Protein AF-A0A935CQ07-F1 (afdb_monomer)

pLDDT: mean 90.08, std 16.6, range [27.91, 98.88]

Radius of gyration: 20.52 Å; Cα contacts (8 Å, |Δi|>4): 449; chains: 1; bounding box: 58×38×59 Å

Sequence (248 aa):
MTGTIIVTGASGTVGREVVKQLAAAGMKVRAAVHTASKGDVFKRLGIETVELDYARPETWAAAFDGAAKVFFVGYAGPTFAELSRNLAEAAKKAGVAHFVKLSAFGADFAPQFYIARSHRESEEAIESTGIAYTHLRPNVFMQNLINYYGQAIRDTGIFYLAQGDGKVGFIDVRDVAAAAVVTLTSGGHAGKSYSLTGSESLSYYQVAEILSRAAGKKIEYVALSEEQALPTKPSQRCAGISSKSARP

Solvent-accessible surface area (backbone atoms only — not comparable to full-atom values): 13472 Å² total; per-residue (Å²): 131,87,50,31,34,35,31,34,48,18,76,40,82,47,26,40,40,33,53,52,52,36,47,73,70,71,45,52,50,32,38,23,17,74,43,70,78,65,29,52,72,41,49,78,68,75,34,47,63,38,49,38,39,93,91,39,71,86,32,45,62,74,51,33,59,70,24,33,30,36,38,43,54,79,64,89,58,99,56,29,27,60,52,36,26,53,52,44,44,52,32,44,75,46,57,32,65,35,42,35,34,60,51,38,44,54,29,92,61,51,73,86,45,70,67,20,32,48,38,29,48,22,50,54,31,32,55,73,63,68,50,44,28,28,40,38,14,42,42,55,49,52,59,47,55,54,78,73,36,31,63,43,40,70,76,71,20,42,43,76,46,60,51,64,86,51,64,42,31,43,21,52,47,64,57,55,18,51,53,48,42,46,58,73,74,49,85,90,40,66,81,37,73,44,81,41,55,38,98,52,70,41,27,53,58,56,49,20,52,54,49,15,66,75,68,75,45,82,36,44,55,47,65,36,54,69,79,72,60,47,87,70,66,89,89,59,86,84,75,80,92,71,91,82,87,78,84,136

Nearest PDB structures (foldseek):
  8r2j-assembly2_B  TM=8.917E-01  e=2.385E-21  Streptomyces swartbergensis
  2vrb-assembly1_A-2  TM=8.892E-01  e=3.674E-20  Citrobacter sp. MY-5
  2vrc-assembly1_D  TM=8.788E-01  e=3.674E-20  Citrobacter sp. MY-5
  2jl1-assembly1_A-2  TM=8.870E-01  e=4.160E-20  Citrobacter sp. MY-5
  2vrc-assembly1_C  TM=8.801E-01  e=1.633E-19  Citrobacter sp. MY-5

Secondary structure (DSSP, 8-state):
--PEEEETTTTSHHHHHHHHHHHHTT--EEEEESSGGGGHHHHTTT-EEEE--TT-GGGHHHHHTTEEEEEEE---STTHHHHHHHHHHHHHHTT--EEEEE--TTGGGTTSSHHHHHHHHHHHHHHTTT--EEEEEE--BTTHHHHTSHHHHHHTSEEEES-TT-EE--B-HHHHHHHHHHHHHSSS-TTEEEEE--SS-EEHHHHHHHHHHHHTS--EEEEPPHHHHS---GGGTTSS--------

Structure (mmCIF, N/CA/C/O backbone):
data_AF-A0A935CQ07-F1
#
_entry.id   AF-A0A935CQ07-F1
#
loop_
_atom_site.group_PDB
_atom_site.id
_atom_site.type_symbol
_atom_site.label_atom_id
_atom_site.label_alt_id
_atom_site.label_comp_id
_atom_site.label_asym_id
_atom_site.label_entity_id
_atom_site.label_seq_id
_atom_site.pdbx_PDB_ins_code
_atom_site.Cartn_x
_atom_site.Cartn_y
_atom_site.Cartn_z
_atom_site.occupancy
_atom_site.B_iso_or_equiv
_atom_site.auth_seq_id
_atom_site.auth_comp_id
_atom_site.auth_asym_id
_atom_site.auth_atom_id
_atom_site.pdbx_PDB_model_num
ATOM 1 N N . MET A 1 1 ? -22.021 -7.950 12.544 1.00 43.00 1 MET A N 1
ATOM 2 C CA . MET A 1 1 ? -22.121 -6.890 11.517 1.00 43.00 1 MET A CA 1
ATOM 3 C C . MET A 1 1 ? -20.733 -6.660 10.945 1.00 43.00 1 MET A C 1
ATOM 5 O O . MET A 1 1 ? -19.813 -6.438 11.720 1.00 43.00 1 MET A O 1
ATOM 9 N N . THR A 1 2 ? -20.551 -6.787 9.632 1.00 63.75 2 THR A N 1
ATOM 10 C CA . THR A 1 2 ? -19.284 -6.462 8.956 1.00 63.75 2 THR A CA 1
ATOM 11 C C . THR A 1 2 ? -19.088 -4.947 9.004 1.00 63.75 2 THR A C 1
ATOM 13 O O . THR A 1 2 ? -19.786 -4.216 8.304 1.00 63.75 2 THR A O 1
ATOM 16 N N . GLY A 1 3 ? -18.224 -4.464 9.900 1.00 84.19 3 GLY A N 1
ATOM 17 C CA . GLY A 1 3 ? -17.951 -3.030 10.018 1.00 84.19 3 GLY A CA 1
ATOM 18 C C . GLY A 1 3 ? -17.201 -2.479 8.801 1.00 84.19 3 GLY A C 1
ATOM 19 O O . GLY A 1 3 ? -16.677 -3.237 7.985 1.00 84.19 3 GLY A O 1
ATOM 20 N N . THR A 1 4 ? -17.178 -1.154 8.666 1.00 96.88 4 THR A N 1
ATOM 21 C CA . THR A 1 4 ? -16.595 -0.465 7.507 1.00 96.88 4 THR A CA 1
ATOM 22 C C . THR A 1 4 ? -15.091 -0.738 7.400 1.00 96.88 4 THR A C 1
ATOM 24 O O . THR A 1 4 ? -14.366 -0.629 8.391 1.00 96.88 4 THR A O 1
ATOM 27 N N . ILE A 1 5 ? -14.610 -1.060 6.197 1.00 98.50 5 ILE A N 1
ATOM 28 C CA . ILE A 1 5 ? -13.182 -1.145 5.876 1.00 98.50 5 ILE A CA 1
ATOM 29 C C . ILE A 1 5 ? -12.749 0.176 5.248 1.00 98.50 5 ILE A C 1
ATOM 31 O O . ILE A 1 5 ? -13.293 0.592 4.223 1.00 98.50 5 ILE A O 1
ATOM 35 N N . ILE A 1 6 ? -11.758 0.828 5.845 1.00 98.50 6 ILE A N 1
ATOM 36 C CA . ILE A 1 6 ? -11.173 2.050 5.295 1.00 98.50 6 ILE A CA 1
ATOM 37 C C . ILE A 1 6 ? -9.974 1.698 4.439 1.00 98.50 6 ILE A C 1
ATOM 39 O O . ILE A 1 6 ? -9.101 0.950 4.867 1.00 98.50 6 ILE A O 1
ATOM 43 N N . VAL A 1 7 ? -9.897 2.299 3.258 1.00 98.69 7 VAL A N 1
ATOM 44 C CA . VAL A 1 7 ? -8.710 2.241 2.403 1.00 98.69 7 VAL A CA 1
ATOM 45 C C . VAL A 1 7 ? -8.109 3.635 2.340 1.00 98.69 7 VAL A C 1
ATOM 47 O O . VAL A 1 7 ? -8.713 4.536 1.759 1.00 98.69 7 VAL A O 1
ATOM 50 N N . THR A 1 8 ? -6.940 3.836 2.945 1.00 98.00 8 THR A N 1
ATOM 51 C CA . THR A 1 8 ? -6.194 5.090 2.798 1.00 98.00 8 THR A CA 1
ATOM 52 C C . THR A 1 8 ? -5.408 5.100 1.491 1.00 98.00 8 THR A C 1
ATOM 54 O O . THR A 1 8 ? -5.193 4.059 0.867 1.00 98.00 8 THR A O 1
ATOM 57 N N . GLY A 1 9 ? -5.034 6.291 1.012 1.00 95.56 9 GLY A N 1
ATOM 58 C CA . GLY A 1 9 ? -4.415 6.418 -0.310 1.00 95.56 9 GLY A CA 1
ATOM 59 C C . GLY A 1 9 ? -5.299 5.839 -1.422 1.00 95.56 9 GLY A C 1
ATOM 60 O O . GLY A 1 9 ? -4.777 5.354 -2.426 1.00 95.56 9 GLY A O 1
ATOM 61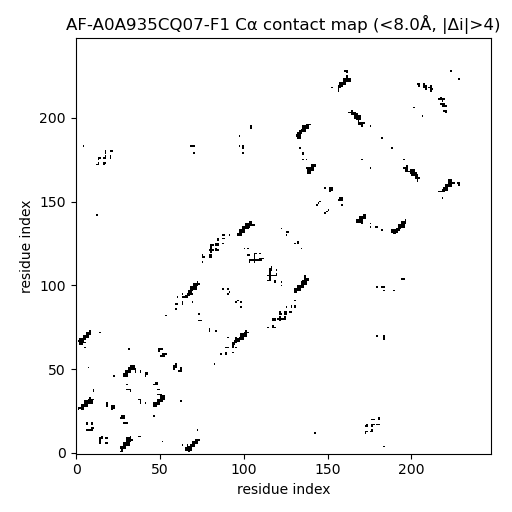 N N . ALA A 1 10 ? -6.629 5.869 -1.248 1.00 97.38 10 ALA A N 1
ATOM 62 C CA . ALA A 1 10 ? -7.584 5.161 -2.100 1.00 97.38 10 ALA A CA 1
ATOM 63 C C . ALA A 1 10 ? -7.465 5.541 -3.580 1.00 97.38 10 ALA A C 1
ATOM 65 O O . ALA A 1 10 ? -7.619 4.698 -4.453 1.00 97.38 10 ALA A O 1
ATOM 66 N N . SER A 1 11 ? -7.145 6.802 -3.882 1.00 95.62 11 SER A N 1
ATOM 67 C CA . SER A 1 11 ? -6.960 7.279 -5.258 1.00 95.62 11 SER A CA 1
ATOM 68 C C . SER A 1 11 ? -5.626 6.859 -5.897 1.00 95.62 11 SER A C 1
ATOM 70 O O . SER A 1 11 ? -5.387 7.183 -7.058 1.00 95.62 11 SER A O 1
ATOM 72 N N . GLY A 1 12 ? -4.723 6.227 -5.143 1.00 95.00 12 GLY A N 1
ATOM 73 C CA . GLY A 1 12 ? -3.423 5.754 -5.618 1.00 95.00 12 GLY A CA 1
ATOM 74 C C . GLY A 1 12 ? -3.500 4.405 -6.339 1.00 95.00 12 GLY A C 1
ATOM 75 O O . GLY A 1 12 ? -4.536 3.744 -6.347 1.00 95.00 12 GLY A O 1
ATOM 76 N N . THR A 1 13 ? -2.376 3.978 -6.920 1.00 95.75 13 THR A N 1
ATOM 77 C CA . THR A 1 13 ? -2.286 2.776 -7.769 1.00 95.75 13 THR A CA 1
ATOM 78 C C . THR A 1 13 ? -2.788 1.506 -7.076 1.00 95.75 13 THR A C 1
ATOM 80 O O . THR A 1 13 ? -3.625 0.804 -7.631 1.00 95.75 13 THR A O 1
ATOM 83 N N . VAL A 1 14 ? -2.311 1.223 -5.857 1.00 97.94 14 VAL A N 1
ATOM 84 C CA . VAL A 1 14 ? -2.728 0.032 -5.092 1.00 97.94 14 VAL A CA 1
ATOM 85 C C . VAL A 1 14 ? -4.095 0.248 -4.445 1.00 97.94 14 VAL A C 1
ATOM 87 O O . VAL A 1 14 ? -4.978 -0.596 -4.571 1.00 97.94 14 VAL A O 1
ATOM 90 N N . GLY A 1 15 ? -4.296 1.400 -3.793 1.00 98.00 15 GLY A N 1
ATOM 91 C CA . GLY A 1 15 ? -5.534 1.708 -3.072 1.00 98.00 15 GLY A CA 1
ATOM 92 C C . GLY A 1 15 ? -6.782 1.604 -3.951 1.00 98.00 15 GLY A C 1
ATOM 93 O O . GLY A 1 15 ? -7.800 1.079 -3.505 1.00 98.00 15 GLY A O 1
ATOM 94 N N . ARG A 1 16 ? -6.692 2.010 -5.224 1.00 97.44 16 ARG A N 1
ATOM 95 C CA . ARG A 1 16 ? -7.819 1.937 -6.159 1.00 97.44 16 ARG A CA 1
ATOM 96 C C . ARG A 1 16 ? -8.249 0.498 -6.435 1.00 97.44 16 ARG A C 1
ATOM 98 O O . ARG A 1 16 ? -9.449 0.229 -6.468 1.00 97.44 16 ARG A O 1
ATOM 105 N N . GLU A 1 17 ? -7.297 -0.418 -6.609 1.00 98.44 17 GLU A N 1
ATOM 106 C CA . GLU A 1 17 ? -7.603 -1.839 -6.800 1.00 98.44 17 GLU A CA 1
ATOM 107 C C . GLU A 1 17 ? -8.128 -2.479 -5.511 1.00 98.44 17 GLU A C 1
ATOM 109 O O . GLU A 1 17 ? -9.077 -3.255 -5.575 1.00 98.44 17 GLU A O 1
ATOM 114 N N . VAL A 1 18 ? -7.613 -2.093 -4.337 1.00 98.81 18 VAL A N 1
ATOM 115 C CA . VAL A 1 18 ? -8.142 -2.565 -3.042 1.00 98.81 18 VAL A CA 1
ATOM 116 C C . VAL A 1 18 ? -9.599 -2.142 -2.858 1.00 98.81 18 VAL A C 1
ATOM 118 O O . VAL A 1 18 ? -10.445 -2.984 -2.564 1.00 98.81 18 VAL A O 1
ATOM 121 N N . VAL A 1 19 ? -9.926 -0.864 -3.089 1.00 98.62 19 VAL A N 1
ATOM 122 C CA . VAL A 1 19 ? -11.312 -0.367 -3.016 1.00 98.62 19 VAL A CA 1
ATOM 123 C C . VAL A 1 19 ? -12.216 -1.139 -3.975 1.00 98.62 19 VAL A C 1
ATOM 125 O O . VAL A 1 19 ? -13.281 -1.609 -3.578 1.00 98.62 19 VAL A O 1
ATOM 128 N N . LYS A 1 20 ? -11.783 -1.293 -5.231 1.00 98.06 20 LYS A N 1
ATOM 129 C CA . LYS A 1 20 ? -12.543 -1.992 -6.270 1.00 98.06 20 LYS A CA 1
ATOM 130 C C . LYS A 1 20 ? -12.824 -3.446 -5.888 1.00 98.06 20 LYS A C 1
ATOM 132 O O . LYS A 1 20 ? -13.961 -3.892 -6.014 1.00 98.06 20 LYS A O 1
ATOM 137 N N . GLN A 1 21 ? -11.811 -4.182 -5.435 1.00 98.56 21 GLN A N 1
ATOM 138 C CA . GLN A 1 21 ? -11.955 -5.601 -5.112 1.00 98.56 21 GLN A CA 1
ATOM 139 C C . GLN A 1 21 ? -12.760 -5.827 -3.829 1.00 98.56 21 GLN A C 1
ATOM 141 O O . GLN A 1 21 ? -13.604 -6.718 -3.801 1.00 98.56 21 GLN A O 1
ATOM 146 N N . LEU A 1 22 ? -12.582 -4.993 -2.799 1.00 98.38 22 LEU A N 1
ATOM 147 C CA . LEU A 1 22 ? -13.412 -5.058 -1.593 1.00 98.38 22 LEU A CA 1
ATOM 148 C C . LEU A 1 22 ? -14.890 -4.778 -1.906 1.00 98.38 22 LEU A C 1
ATOM 150 O O . LEU A 1 22 ? -15.761 -5.501 -1.424 1.00 98.38 22 LEU A O 1
ATOM 154 N N . ALA A 1 23 ? -15.177 -3.771 -2.739 1.00 97.31 23 ALA A N 1
ATOM 155 C CA . ALA A 1 23 ? -16.542 -3.468 -3.167 1.00 97.31 23 ALA A CA 1
ATOM 156 C C . ALA A 1 23 ? -17.152 -4.624 -3.979 1.00 97.31 23 ALA A C 1
ATOM 158 O O . ALA A 1 23 ? -18.293 -5.011 -3.737 1.00 97.31 23 ALA A O 1
ATOM 159 N N . ALA A 1 24 ? -16.379 -5.232 -4.887 1.00 96.94 24 ALA A N 1
ATOM 160 C CA . ALA A 1 24 ? -16.808 -6.410 -5.644 1.00 96.94 24 ALA A CA 1
ATOM 161 C C . ALA A 1 24 ? -17.062 -7.640 -4.749 1.00 96.94 24 ALA A C 1
ATOM 163 O O . ALA A 1 24 ? -17.930 -8.450 -5.059 1.00 96.94 24 ALA A O 1
ATOM 164 N N . ALA A 1 25 ? -16.355 -7.755 -3.621 1.00 96.44 25 ALA A N 1
ATOM 165 C CA . ALA A 1 25 ? -16.578 -8.783 -2.606 1.00 96.44 25 ALA A CA 1
ATOM 166 C C . ALA A 1 25 ? -17.772 -8.485 -1.671 1.00 96.44 25 ALA A C 1
ATOM 168 O O . ALA A 1 25 ? -17.981 -9.204 -0.695 1.00 96.44 25 ALA A O 1
ATOM 169 N N . GLY A 1 26 ? -18.544 -7.421 -1.927 1.00 95.75 26 GLY A N 1
ATOM 170 C CA . GLY A 1 26 ? -19.706 -7.039 -1.119 1.00 95.75 26 GLY A CA 1
ATOM 171 C C . GLY A 1 26 ? -19.351 -6.452 0.250 1.00 95.75 26 GLY A C 1
ATOM 172 O O . GLY A 1 26 ? -20.209 -6.378 1.129 1.00 95.75 26 GLY A O 1
ATOM 173 N N . MET A 1 27 ? -18.094 -6.050 0.463 1.00 96.94 27 MET A N 1
ATOM 174 C CA . MET A 1 27 ? -17.678 -5.418 1.713 1.00 96.94 27 MET A CA 1
ATOM 175 C C . MET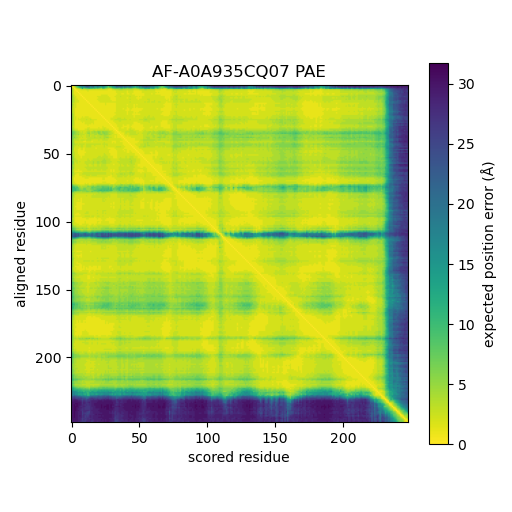 A 1 27 ? -18.127 -3.958 1.756 1.00 96.94 27 MET A C 1
ATOM 177 O O . MET A 1 27 ? -18.144 -3.259 0.742 1.00 96.94 27 MET A O 1
ATOM 181 N N . LYS A 1 28 ? -18.430 -3.457 2.957 1.00 96.88 28 LYS A N 1
ATOM 182 C CA . LYS A 1 28 ? -18.660 -2.025 3.174 1.00 96.88 28 LYS A CA 1
ATOM 183 C C . LYS A 1 28 ? -17.316 -1.295 3.187 1.00 96.88 28 LYS A C 1
ATOM 185 O O . LYS A 1 28 ? -16.537 -1.463 4.124 1.00 96.88 28 LYS A O 1
ATOM 190 N N . VAL A 1 29 ? -17.053 -0.490 2.159 1.00 97.69 29 VAL A N 1
ATOM 191 C CA . VAL A 1 29 ? -15.773 0.210 1.965 1.00 97.69 29 VAL A CA 1
ATOM 192 C C . VAL A 1 29 ? -15.955 1.717 2.063 1.00 97.69 29 VAL A C 1
ATOM 194 O O . VAL A 1 29 ? -16.867 2.273 1.454 1.00 97.69 29 VAL A O 1
ATOM 197 N N . ARG A 1 30 ? -15.032 2.376 2.765 1.00 98.06 30 ARG A N 1
ATOM 198 C CA . ARG A 1 30 ? -14.862 3.830 2.761 1.00 98.06 30 ARG A CA 1
ATOM 199 C C . ARG A 1 30 ? -13.498 4.184 2.166 1.00 98.06 30 ARG A C 1
ATOM 201 O O . ARG A 1 30 ? -12.452 3.801 2.690 1.00 98.06 30 ARG A O 1
ATOM 208 N N . ALA A 1 31 ? -13.505 4.922 1.063 1.00 98.38 31 ALA A N 1
ATOM 209 C CA . ALA A 1 31 ? -12.305 5.412 0.398 1.00 98.38 31 ALA A CA 1
ATOM 210 C C . ALA A 1 31 ? -11.816 6.705 1.072 1.00 98.38 31 ALA A C 1
ATOM 212 O O . ALA A 1 31 ? -12.440 7.760 0.939 1.00 98.38 31 ALA A O 1
ATOM 213 N N . ALA A 1 32 ? -10.692 6.629 1.783 1.00 97.94 32 ALA A N 1
ATOM 214 C CA . ALA A 1 32 ? -10.047 7.788 2.384 1.00 97.94 32 ALA A CA 1
ATOM 215 C C . ALA A 1 32 ? -9.102 8.453 1.368 1.00 97.94 32 ALA A C 1
ATOM 217 O O . ALA A 1 32 ? -8.154 7.839 0.857 1.00 97.94 32 ALA A O 1
ATOM 218 N N . VAL A 1 33 ? -9.390 9.713 1.046 1.00 96.56 33 VAL A N 1
ATOM 219 C CA . VAL A 1 33 ? -8.708 10.504 0.013 1.00 96.56 33 VAL A CA 1
ATOM 220 C C . VAL A 1 33 ? -8.139 11.793 0.600 1.00 96.56 33 VAL A C 1
ATOM 222 O O . VAL A 1 33 ? -8.702 12.364 1.521 1.00 96.56 33 VAL A O 1
ATOM 225 N N . HIS A 1 34 ? -7.036 12.284 0.034 1.00 92.56 34 HIS A N 1
ATOM 226 C CA . HIS A 1 34 ? -6.388 13.511 0.518 1.00 92.56 34 HIS A CA 1
ATOM 227 C C . HIS A 1 34 ? -7.231 14.780 0.292 1.00 92.56 34 HIS A C 1
ATOM 229 O O . HIS A 1 34 ? -7.112 15.746 1.032 1.00 92.56 34 HIS A O 1
ATOM 235 N N . THR A 1 35 ? -8.044 14.809 -0.768 1.00 90.25 35 THR A N 1
ATOM 236 C CA . THR A 1 35 ? -8.956 15.920 -1.074 1.00 90.25 35 THR A CA 1
ATOM 237 C C . THR A 1 35 ? -10.293 15.368 -1.538 1.00 90.25 35 THR A C 1
ATOM 239 O O . THR A 1 35 ? -10.331 14.355 -2.244 1.00 90.25 35 THR A O 1
ATOM 242 N N . ALA A 1 36 ? -11.384 16.068 -1.229 1.00 88.12 36 ALA A N 1
ATOM 243 C CA . ALA A 1 36 ? -12.730 15.685 -1.660 1.00 88.12 36 ALA A CA 1
ATOM 244 C C . ALA A 1 36 ? -12.848 15.393 -3.174 1.00 88.12 36 ALA A C 1
ATOM 246 O O . ALA A 1 36 ? -13.510 14.428 -3.554 1.00 88.12 36 ALA A O 1
ATOM 247 N N . SER A 1 37 ? -12.160 16.164 -4.027 1.00 91.62 37 SER A N 1
ATOM 248 C CA . SER A 1 37 ? -12.166 15.995 -5.492 1.00 91.62 37 SER A CA 1
ATOM 249 C C . SER A 1 37 ? -11.593 14.653 -5.962 1.00 91.62 37 SER A C 1
ATOM 251 O O . SER A 1 37 ? -12.077 14.056 -6.923 1.00 91.62 37 SER A O 1
ATOM 253 N N . LYS A 1 38 ? -10.600 14.102 -5.252 1.00 91.56 38 LYS A N 1
ATOM 254 C CA . LYS A 1 38 ? -10.065 12.759 -5.541 1.00 91.56 38 LYS A CA 1
ATOM 255 C C . LYS A 1 38 ? -11.074 11.650 -5.217 1.00 91.56 38 LYS A C 1
ATOM 257 O O . LYS A 1 38 ? -10.901 10.522 -5.675 1.00 91.56 38 LYS A O 1
ATOM 262 N N . GLY A 1 39 ? -12.123 11.963 -4.455 1.00 92.38 39 GLY A N 1
ATOM 263 C CA . GLY A 1 39 ? -13.206 11.053 -4.095 1.00 92.38 39 GLY A CA 1
ATOM 264 C C . GLY A 1 39 ? -14.279 10.882 -5.172 1.00 92.38 39 GLY A C 1
ATOM 265 O O . GLY A 1 39 ? -15.022 9.904 -5.135 1.00 92.38 39 GLY A O 1
ATOM 266 N N . ASP A 1 40 ? -14.370 11.776 -6.158 1.00 92.94 40 ASP A N 1
ATOM 267 C CA . ASP A 1 40 ? -15.522 11.816 -7.072 1.00 92.94 40 ASP A CA 1
ATOM 268 C C . ASP A 1 40 ? -15.685 10.539 -7.907 1.00 92.94 40 ASP A C 1
ATOM 270 O O . ASP A 1 40 ? -16.802 10.133 -8.226 1.00 92.94 40 ASP A O 1
ATOM 274 N N . VAL A 1 41 ? -14.578 9.858 -8.221 1.00 92.75 41 VAL A N 1
ATOM 275 C CA . VAL A 1 41 ? -14.613 8.554 -8.899 1.00 92.75 41 VAL A CA 1
ATOM 276 C C . VAL A 1 41 ? -15.277 7.470 -8.049 1.00 92.75 41 VAL A C 1
ATOM 278 O O . VAL A 1 41 ? -15.995 6.641 -8.596 1.00 92.75 41 VAL A O 1
ATOM 281 N N . PHE A 1 42 ? -15.088 7.492 -6.730 1.00 96.38 42 PHE A N 1
ATOM 282 C CA . PHE A 1 42 ? -15.676 6.521 -5.807 1.00 96.38 42 PHE A CA 1
ATOM 283 C C . PHE A 1 42 ? -17.146 6.837 -5.536 1.00 96.38 42 PHE A C 1
ATOM 285 O O . PHE A 1 42 ? -17.978 5.934 -5.580 1.00 96.38 42 PHE A O 1
ATOM 292 N N . LYS A 1 43 ? -17.492 8.121 -5.391 1.00 93.69 43 LYS A N 1
ATOM 293 C CA . LYS A 1 43 ? -18.887 8.561 -5.234 1.00 93.69 43 LYS A CA 1
ATOM 294 C C . LYS A 1 43 ? -19.763 8.121 -6.406 1.00 93.69 43 LYS A C 1
ATOM 296 O O . LYS A 1 43 ? -20.858 7.612 -6.194 1.00 93.69 43 LYS A O 1
ATOM 301 N N . ARG A 1 44 ? -19.263 8.246 -7.643 1.00 93.12 44 ARG A N 1
ATOM 302 C CA . ARG A 1 44 ? -19.962 7.764 -8.853 1.00 93.12 44 ARG A CA 1
ATOM 303 C C . ARG A 1 44 ? -20.195 6.251 -8.868 1.00 93.12 44 ARG A C 1
ATOM 305 O O . ARG A 1 44 ? -21.070 5.788 -9.587 1.00 93.12 44 ARG A O 1
ATOM 312 N N . LEU A 1 45 ? -19.421 5.497 -8.092 1.00 92.75 45 LEU A N 1
ATOM 313 C CA . LEU A 1 45 ? -19.553 4.051 -7.922 1.00 92.75 45 LEU A CA 1
ATOM 314 C C . LEU A 1 45 ? -20.364 3.679 -6.667 1.00 92.75 45 LEU A C 1
ATOM 316 O O . LEU A 1 45 ? -20.392 2.511 -6.294 1.00 92.75 45 LEU A O 1
ATOM 320 N N . GLY A 1 46 ? -20.991 4.652 -5.995 1.00 95.12 46 GLY A N 1
ATOM 321 C CA . GLY A 1 46 ? -21.739 4.429 -4.755 1.00 95.12 46 GLY A CA 1
ATOM 322 C C . GLY A 1 46 ? -20.859 4.091 -3.546 1.00 95.12 46 GLY A C 1
ATOM 323 O O . GLY A 1 46 ? -21.367 3.601 -2.542 1.00 95.12 46 GLY A O 1
ATOM 324 N N . ILE A 1 47 ? -19.548 4.333 -3.632 1.00 96.94 47 ILE A N 1
ATOM 325 C CA . ILE A 1 47 ? -18.596 4.067 -2.551 1.00 96.94 47 ILE A CA 1
ATOM 326 C C . ILE A 1 47 ? -18.484 5.309 -1.668 1.00 96.94 47 ILE A C 1
ATOM 328 O O . ILE A 1 47 ? -18.277 6.423 -2.156 1.00 96.94 47 ILE A O 1
ATOM 332 N N . GLU A 1 48 ? -18.596 5.101 -0.357 1.00 96.19 48 GLU A N 1
ATOM 333 C CA . GLU A 1 48 ? -18.429 6.148 0.645 1.00 96.19 48 GLU A CA 1
ATOM 334 C C . GLU A 1 48 ? -17.011 6.731 0.575 1.00 96.19 48 GLU A C 1
ATOM 336 O O . GLU A 1 48 ? -16.026 6.003 0.440 1.00 96.19 48 GLU A O 1
ATOM 341 N N . THR A 1 49 ? -16.889 8.052 0.691 1.00 97.50 49 THR A N 1
ATOM 342 C CA . THR A 1 49 ? -15.593 8.740 0.680 1.00 97.50 49 THR A CA 1
ATOM 343 C C . THR A 1 49 ? -15.433 9.606 1.907 1.00 97.50 49 THR A C 1
ATOM 345 O O . THR A 1 49 ? -16.385 10.279 2.297 1.00 97.50 49 THR A O 1
ATOM 348 N N . VAL A 1 50 ? -14.217 9.676 2.434 1.00 97.12 50 VAL A N 1
ATOM 349 C CA . VAL A 1 50 ? -13.863 10.596 3.516 1.00 97.12 50 VAL A CA 1
ATOM 350 C C . VAL A 1 50 ? -12.553 11.300 3.201 1.00 97.12 50 VAL A C 1
ATOM 352 O O . VAL A 1 50 ? -11.677 10.730 2.547 1.00 97.12 50 VAL A O 1
ATOM 355 N N . GLU A 1 51 ? -12.424 12.547 3.642 1.00 96.38 51 GLU A N 1
ATOM 356 C CA . GLU A 1 51 ? -11.141 13.236 3.590 1.00 96.38 51 GLU A CA 1
ATOM 357 C C . GLU A 1 51 ? -10.243 12.723 4.719 1.00 96.38 51 GLU A C 1
ATOM 359 O O . GLU A 1 51 ? -10.671 12.616 5.866 1.00 96.38 51 GLU A O 1
ATOM 364 N N . LEU A 1 52 ? -9.005 12.380 4.381 1.00 96.44 52 LEU A N 1
ATOM 365 C CA . LEU A 1 52 ? -7.970 12.013 5.336 1.00 96.44 52 LEU A CA 1
ATOM 366 C C . LEU A 1 52 ? -6.660 12.629 4.872 1.00 96.44 52 LEU A C 1
ATOM 368 O O . LEU A 1 52 ? -6.067 12.196 3.879 1.00 96.44 52 LEU A O 1
ATOM 372 N N . ASP A 1 53 ? -6.216 13.631 5.614 1.00 94.50 53 ASP A N 1
ATOM 373 C CA . ASP A 1 53 ? -4.958 14.309 5.379 1.00 94.50 53 ASP A CA 1
ATOM 374 C C . ASP A 1 53 ? -4.014 14.017 6.547 1.00 94.50 53 ASP A C 1
ATOM 376 O O . ASP A 1 53 ? -4.265 14.341 7.708 1.00 94.50 53 ASP A O 1
ATOM 380 N N . TYR A 1 54 ? -2.911 13.350 6.228 1.00 94.06 54 TYR A N 1
ATOM 381 C CA . TYR A 1 54 ? -1.904 12.934 7.197 1.00 94.06 54 TYR A CA 1
ATOM 382 C C . TYR A 1 54 ? -1.180 14.118 7.853 1.00 94.06 54 TYR A C 1
ATOM 384 O O . TYR A 1 54 ? -0.604 13.946 8.922 1.00 94.06 54 TYR A O 1
ATOM 392 N N . ALA A 1 55 ? -1.223 15.312 7.257 1.00 92.06 55 ALA A N 1
ATOM 393 C CA . ALA A 1 55 ? -0.684 16.536 7.845 1.00 92.06 55 ALA A CA 1
ATOM 394 C C . ALA A 1 55 ? -1.706 17.298 8.711 1.00 92.06 55 ALA A C 1
ATOM 396 O O . ALA A 1 55 ? -1.331 18.253 9.386 1.00 92.06 55 ALA A O 1
ATOM 397 N N . ARG A 1 56 ? -2.980 16.881 8.705 1.00 93.62 56 ARG A N 1
ATOM 398 C CA . ARG A 1 56 ? -4.095 17.528 9.412 1.00 93.62 56 ARG A CA 1
ATOM 399 C C . ARG A 1 56 ? -4.806 16.538 10.344 1.00 93.62 56 ARG A C 1
ATOM 401 O O . ARG A 1 56 ? -5.805 15.928 9.939 1.00 93.62 56 ARG A O 1
ATOM 408 N N . PRO A 1 57 ? -4.297 16.331 11.577 1.00 93.69 57 PRO A N 1
ATOM 409 C CA . PRO A 1 57 ? -4.855 15.383 12.546 1.00 93.69 57 PRO A CA 1
ATOM 410 C C . PRO A 1 57 ? -6.344 15.575 12.853 1.00 93.69 57 PRO A C 1
ATOM 412 O O . PRO A 1 57 ? -7.037 14.613 13.182 1.00 93.69 57 PRO A O 1
ATOM 415 N N . GLU A 1 58 ? -6.866 16.791 12.695 1.00 94.31 58 GLU A N 1
ATOM 416 C CA . GLU A 1 58 ? -8.287 17.111 12.828 1.00 94.31 58 GLU A CA 1
ATOM 417 C C . GLU A 1 58 ? -9.180 16.339 11.840 1.00 94.31 58 GLU A C 1
ATOM 419 O O . GLU A 1 58 ? -10.366 16.148 12.104 1.00 94.31 58 GLU A O 1
ATOM 424 N N . THR A 1 59 ? -8.621 15.831 10.735 1.00 95.38 59 THR A N 1
ATOM 425 C CA . THR A 1 59 ? -9.352 15.011 9.753 1.00 95.38 59 THR A CA 1
ATOM 426 C C . THR A 1 59 ? -9.475 13.537 10.164 1.00 95.38 59 THR A C 1
ATOM 428 O O . THR A 1 59 ? -10.313 12.809 9.633 1.00 95.38 59 THR A O 1
ATOM 431 N N . TRP A 1 60 ? -8.673 13.062 11.125 1.00 96.25 60 TRP A N 1
ATOM 432 C CA . TRP A 1 60 ? -8.505 11.623 11.372 1.00 96.25 60 TRP A CA 1
ATOM 433 C C . TRP A 1 60 ? -9.682 10.992 12.112 1.00 96.25 60 TRP A C 1
ATOM 435 O O . TRP A 1 60 ? -10.056 9.859 11.811 1.00 96.25 60 TRP A O 1
ATOM 445 N N . ALA A 1 61 ? -10.281 11.714 13.062 1.00 93.06 61 ALA A N 1
ATOM 446 C CA . ALA A 1 61 ? -11.399 11.197 13.851 1.00 93.06 61 ALA A CA 1
ATOM 447 C C . ALA A 1 61 ? -12.604 10.863 12.957 1.00 93.06 61 ALA A C 1
ATOM 449 O O . ALA A 1 61 ? -13.124 9.752 13.008 1.00 93.06 61 ALA A O 1
ATOM 450 N N . ALA A 1 62 ? -12.979 11.793 12.074 1.00 92.12 62 ALA A N 1
ATOM 451 C CA . ALA A 1 62 ? -14.047 11.580 11.101 1.00 92.12 62 ALA A CA 1
ATOM 452 C C . ALA A 1 62 ? -13.704 10.463 10.104 1.00 92.12 62 ALA A C 1
ATOM 454 O O . ALA A 1 62 ? -14.580 9.695 9.708 1.00 92.12 62 ALA A O 1
ATOM 455 N N . ALA A 1 63 ? -12.428 10.340 9.719 1.00 94.75 63 ALA A N 1
ATOM 456 C CA . ALA A 1 63 ? -11.995 9.267 8.840 1.00 94.75 63 ALA A CA 1
ATOM 457 C C . ALA A 1 63 ? -12.250 7.894 9.469 1.00 94.75 63 ALA A C 1
ATOM 459 O O . ALA A 1 63 ? -12.904 7.075 8.827 1.00 94.75 63 ALA A O 1
ATOM 460 N N . PHE A 1 64 ? -11.800 7.665 10.709 1.00 96.56 64 PHE A N 1
ATOM 461 C CA . PHE A 1 64 ? -11.861 6.363 11.387 1.00 96.56 64 PHE A CA 1
ATOM 462 C C . PHE A 1 64 ? -13.190 6.042 12.087 1.00 96.56 64 PHE A C 1
ATOM 464 O O . PHE A 1 64 ? -13.349 4.927 12.583 1.00 96.56 64 PHE A O 1
ATOM 471 N N . ASP A 1 65 ? -14.158 6.958 12.099 1.00 94.00 65 ASP A N 1
ATOM 472 C CA . ASP A 1 65 ? -15.451 6.743 12.753 1.00 94.00 65 ASP A CA 1
ATOM 473 C C . ASP A 1 65 ? -16.191 5.498 12.221 1.00 94.00 65 ASP A C 1
ATOM 475 O O . ASP A 1 65 ? -16.419 5.350 11.016 1.00 94.00 65 ASP A O 1
ATOM 479 N N . GLY A 1 66 ? -16.546 4.573 13.117 1.00 94.81 66 GLY A N 1
ATOM 480 C CA . GLY A 1 66 ? -17.219 3.314 12.775 1.00 94.81 66 GLY A CA 1
ATOM 481 C C . GLY A 1 66 ? -16.389 2.326 11.935 1.00 94.81 66 GLY A C 1
ATOM 482 O O . GLY A 1 66 ? -16.948 1.382 11.364 1.00 94.81 66 GLY A O 1
ATOM 483 N N . ALA A 1 67 ? -15.073 2.529 11.822 1.00 97.19 67 ALA A N 1
ATOM 484 C CA . ALA A 1 67 ? -14.184 1.650 11.071 1.00 97.19 67 ALA A CA 1
ATOM 485 C C . ALA A 1 67 ? -13.861 0.368 11.847 1.00 97.19 67 ALA A C 1
ATOM 487 O O . ALA A 1 67 ? -13.387 0.406 12.977 1.00 97.19 67 ALA A O 1
ATOM 488 N N . ALA A 1 68 ? -14.045 -0.787 11.208 1.00 97.75 68 ALA A N 1
ATOM 489 C CA . ALA A 1 68 ? -13.617 -2.065 11.772 1.00 97.75 68 ALA A CA 1
ATOM 490 C C . ALA A 1 68 ? -12.170 -2.399 11.411 1.00 97.75 68 ALA A C 1
ATOM 492 O O . ALA A 1 68 ? -11.455 -2.988 12.221 1.00 97.75 68 ALA A O 1
ATOM 493 N N . LYS A 1 69 ? -11.741 -2.068 10.189 1.00 98.62 69 LYS A N 1
ATOM 494 C CA . LYS A 1 69 ? -10.405 -2.393 9.676 1.00 98.62 69 LYS A CA 1
ATOM 495 C C . LYS A 1 69 ? -9.879 -1.282 8.779 1.00 98.62 69 LYS A C 1
ATOM 497 O O . LYS A 1 69 ? -10.658 -0.572 8.144 1.00 98.62 69 LYS A O 1
ATOM 502 N N . VAL A 1 70 ? -8.559 -1.164 8.701 1.00 98.75 70 VAL A N 1
ATOM 503 C CA . VAL A 1 70 ? -7.872 -0.160 7.882 1.00 98.75 70 VAL A CA 1
ATOM 504 C C . VAL A 1 70 ? -6.864 -0.847 6.971 1.00 98.75 70 VAL A C 1
ATOM 506 O O . VAL A 1 70 ? -6.047 -1.635 7.438 1.00 98.75 70 VAL A O 1
ATOM 509 N N . PHE A 1 71 ? -6.893 -0.512 5.685 1.00 98.88 71 PHE A N 1
ATOM 510 C CA . PHE A 1 71 ? -5.768 -0.673 4.776 1.00 98.88 71 PHE A CA 1
ATOM 511 C C . PHE A 1 71 ? -4.998 0.643 4.708 1.00 98.88 71 PHE A C 1
ATOM 513 O O . PHE A 1 71 ? -5.514 1.649 4.216 1.00 98.88 71 PHE A O 1
ATOM 520 N N . PHE A 1 72 ? -3.774 0.633 5.221 1.00 98.69 72 PHE A N 1
ATOM 521 C CA . PHE A 1 72 ? -2.916 1.798 5.331 1.00 98.69 72 PHE A CA 1
ATOM 522 C C . PHE A 1 72 ? -1.871 1.830 4.220 1.00 98.69 72 PHE A C 1
ATOM 524 O O . PHE A 1 72 ? -0.997 0.966 4.129 1.00 98.69 72 PHE A O 1
ATOM 531 N N . VAL A 1 73 ? -1.934 2.886 3.415 1.00 97.75 73 VAL A N 1
ATOM 532 C CA . VAL A 1 73 ? -0.900 3.284 2.464 1.00 97.75 73 VAL A CA 1
ATOM 533 C C . VAL A 1 73 ? -0.196 4.526 3.001 1.00 97.75 73 VAL A C 1
ATOM 535 O O . VAL A 1 73 ? -0.810 5.586 3.152 1.00 97.75 73 VAL A O 1
ATOM 538 N N . GLY A 1 74 ? 1.093 4.388 3.294 1.00 92.25 74 GLY A N 1
ATOM 539 C CA . GLY A 1 74 ? 1.957 5.480 3.731 1.00 92.25 74 GLY A CA 1
ATOM 540 C C . GLY A 1 74 ? 2.878 5.996 2.627 1.00 92.25 74 GLY A C 1
ATOM 541 O O . GLY A 1 74 ? 2.955 5.415 1.546 1.00 92.25 74 GLY A O 1
ATOM 542 N N . TYR A 1 75 ? 3.599 7.078 2.916 1.00 85.69 75 TYR A N 1
ATOM 543 C CA . TYR A 1 75 ? 4.673 7.595 2.070 1.00 85.69 75 TYR A CA 1
ATOM 544 C C . TYR A 1 75 ? 5.995 7.570 2.839 1.00 85.69 75 TYR A C 1
ATOM 546 O O . TYR A 1 75 ? 6.062 8.027 3.979 1.00 85.69 75 TYR A O 1
ATOM 554 N N . ALA A 1 76 ? 7.047 7.042 2.212 1.00 80.31 76 ALA A N 1
ATOM 555 C CA . ALA A 1 76 ? 8.387 7.083 2.785 1.00 80.31 76 ALA A CA 1
ATOM 556 C C . ALA A 1 76 ? 8.887 8.535 2.859 1.00 80.31 76 ALA A C 1
ATOM 558 O O . ALA A 1 76 ? 8.697 9.323 1.932 1.00 80.31 76 ALA A O 1
ATOM 559 N N . GLY A 1 77 ? 9.518 8.884 3.976 1.00 83.62 77 GLY A N 1
ATOM 560 C CA . GLY A 1 77 ? 10.004 10.227 4.271 1.00 83.62 77 GLY A CA 1
ATOM 561 C C . GLY A 1 77 ? 10.551 10.310 5.700 1.00 83.62 77 GLY A C 1
ATOM 562 O O . GLY A 1 77 ? 10.416 9.345 6.456 1.00 83.62 77 GLY A O 1
ATOM 563 N N . PRO A 1 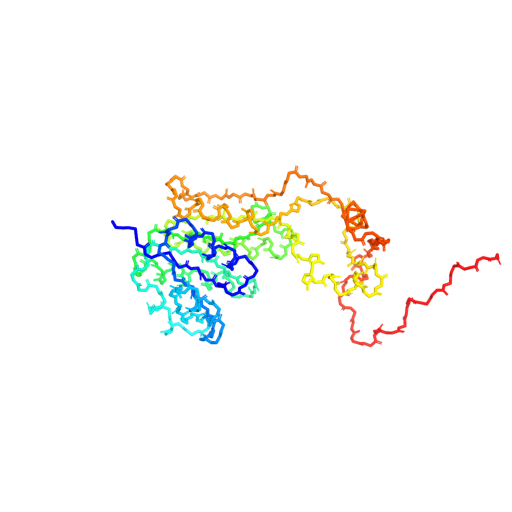78 ? 11.148 11.448 6.100 1.00 83.62 78 PRO A N 1
ATOM 564 C CA . PRO A 1 78 ? 11.798 11.590 7.407 1.00 83.62 78 PRO A CA 1
ATOM 565 C C . PRO A 1 78 ? 10.891 11.283 8.608 1.00 83.62 78 PRO A C 1
ATOM 567 O O . PRO A 1 78 ? 11.364 10.791 9.624 1.00 83.62 78 PRO A O 1
ATOM 570 N N . THR A 1 79 ? 9.586 11.535 8.482 1.00 91.44 79 THR A N 1
ATOM 571 C CA . THR A 1 79 ? 8.590 11.355 9.551 1.00 91.44 79 THR A CA 1
ATOM 572 C C . THR A 1 79 ? 7.741 10.092 9.384 1.00 91.44 79 THR A C 1
ATOM 574 O O . THR A 1 79 ? 6.742 9.925 10.083 1.00 91.44 79 THR A O 1
ATOM 577 N N . PHE A 1 80 ? 8.092 9.180 8.466 1.00 94.62 80 PHE A N 1
ATOM 578 C CA . PHE A 1 80 ? 7.204 8.070 8.099 1.00 94.62 80 PHE A CA 1
ATOM 579 C C . PHE A 1 80 ? 6.881 7.143 9.281 1.00 94.62 80 PHE A C 1
ATOM 581 O O . PHE A 1 80 ? 5.726 6.743 9.458 1.00 94.62 80 PHE A O 1
ATOM 588 N N . ALA A 1 81 ? 7.868 6.836 10.125 1.00 96.44 81 ALA A N 1
ATOM 589 C CA . ALA A 1 81 ? 7.662 6.008 11.310 1.00 96.44 81 ALA A CA 1
ATOM 590 C C . ALA A 1 81 ? 6.733 6.679 12.338 1.00 96.44 81 ALA A C 1
ATOM 592 O O . ALA A 1 81 ? 5.784 6.056 12.813 1.00 96.44 81 ALA A O 1
ATOM 593 N N . GLU A 1 82 ? 6.957 7.961 12.634 1.00 96.81 82 GLU A N 1
ATOM 594 C CA . GLU A 1 82 ? 6.110 8.746 13.541 1.00 96.81 82 GLU A CA 1
ATOM 595 C C . GLU A 1 82 ? 4.669 8.830 13.029 1.00 96.81 82 GLU A C 1
ATOM 597 O O . GLU A 1 82 ? 3.725 8.518 13.754 1.00 96.81 82 GLU A O 1
ATOM 602 N N . LEU A 1 83 ? 4.495 9.156 11.749 1.00 96.19 83 LEU A N 1
ATOM 603 C CA . LEU A 1 83 ? 3.183 9.227 11.120 1.00 96.19 83 LEU A CA 1
ATOM 604 C C . LEU A 1 83 ? 2.445 7.883 11.173 1.00 96.19 83 LEU A C 1
ATOM 606 O O . LEU A 1 83 ? 1.253 7.839 11.476 1.00 96.19 83 LEU A O 1
ATOM 610 N N . SER A 1 84 ? 3.156 6.784 10.906 1.00 98.00 84 SER A N 1
ATOM 611 C CA . SER A 1 84 ? 2.591 5.432 10.958 1.00 98.00 84 SER A CA 1
ATOM 612 C C . SER A 1 84 ? 2.101 5.082 12.363 1.00 98.00 84 SER A C 1
ATOM 614 O O . SER A 1 84 ? 1.002 4.551 12.509 1.00 98.00 84 SER A O 1
ATOM 616 N N . ARG A 1 85 ? 2.878 5.439 13.396 1.00 98.44 85 ARG A N 1
ATOM 617 C CA . ARG A 1 85 ? 2.487 5.290 14.805 1.00 98.44 85 ARG A CA 1
ATOM 618 C C . ARG A 1 85 ? 1.225 6.083 15.114 1.00 98.44 85 ARG A C 1
ATOM 620 O O . ARG A 1 85 ? 0.267 5.528 15.636 1.00 98.44 85 ARG A O 1
ATOM 627 N N . ASN A 1 86 ? 1.214 7.366 14.760 1.00 97.62 86 ASN A N 1
ATOM 628 C CA . ASN A 1 86 ? 0.138 8.287 15.113 1.00 97.62 86 ASN A CA 1
ATOM 629 C C . ASN A 1 86 ? -1.194 7.886 14.461 1.00 97.62 86 ASN A C 1
ATOM 631 O O . ASN A 1 86 ? -2.232 7.920 15.121 1.00 97.62 86 ASN A O 1
ATOM 635 N N . LEU A 1 87 ? -1.170 7.440 13.201 1.00 97.88 87 LEU A N 1
ATOM 636 C CA . LEU A 1 87 ? -2.360 6.923 12.518 1.00 97.88 87 LEU A CA 1
ATOM 637 C C . LEU A 1 87 ? -2.829 5.580 13.087 1.00 97.88 87 LEU A C 1
ATOM 639 O O . LEU A 1 87 ? -4.033 5.379 13.230 1.00 97.88 87 LEU A O 1
ATOM 643 N N . ALA A 1 88 ? -1.910 4.675 13.436 1.00 98.50 88 ALA A N 1
ATOM 644 C CA . ALA A 1 88 ? -2.262 3.413 14.082 1.00 98.50 88 ALA A CA 1
ATOM 645 C C . ALA A 1 88 ? -2.873 3.633 15.478 1.00 98.50 88 ALA A C 1
ATOM 647 O O . ALA A 1 88 ? -3.883 3.013 15.806 1.00 98.50 88 ALA A O 1
ATOM 648 N N . GLU A 1 89 ? -2.340 4.571 16.267 1.00 98.38 89 GLU A N 1
ATOM 649 C CA . GLU A 1 89 ? -2.922 4.990 17.548 1.00 98.38 89 GLU A CA 1
ATOM 650 C C . GLU A 1 89 ? -4.303 5.631 17.374 1.00 98.38 89 GLU A C 1
ATOM 652 O O . GLU A 1 89 ? -5.230 5.323 18.123 1.00 98.38 89 GLU A O 1
ATOM 657 N N . ALA A 1 90 ? -4.480 6.500 16.374 1.00 97.94 90 ALA A N 1
ATOM 658 C CA . ALA A 1 90 ? -5.777 7.105 16.076 1.00 97.94 90 ALA A CA 1
ATOM 659 C C . ALA A 1 90 ? -6.816 6.050 15.666 1.00 97.94 90 ALA A C 1
ATOM 661 O O . ALA A 1 90 ? -7.932 6.048 16.186 1.00 97.94 90 ALA A O 1
ATOM 662 N N . ALA A 1 91 ? -6.430 5.106 14.804 1.00 98.00 91 ALA A N 1
ATOM 663 C CA . ALA A 1 91 ? -7.263 3.972 14.421 1.00 98.00 91 ALA A CA 1
ATOM 664 C C . ALA A 1 91 ? -7.623 3.103 15.639 1.00 98.00 91 ALA A C 1
ATOM 666 O O . ALA A 1 91 ? -8.792 2.774 15.841 1.00 98.00 91 ALA A O 1
ATOM 667 N N . LYS A 1 92 ? -6.647 2.786 16.500 1.00 98.12 92 LYS A N 1
ATOM 668 C CA . LYS A 1 92 ? -6.863 2.016 17.733 1.00 98.12 92 LYS A CA 1
ATOM 669 C C . LYS A 1 92 ? -7.850 2.714 18.671 1.00 98.12 92 LYS A C 1
ATOM 671 O O . LYS A 1 92 ? -8.774 2.073 19.164 1.00 98.12 92 LYS A O 1
ATOM 676 N N . LYS A 1 93 ? -7.695 4.025 18.885 1.00 97.25 93 LYS A N 1
ATOM 677 C CA . LYS A 1 93 ? -8.611 4.844 19.702 1.00 97.25 93 LYS A CA 1
ATOM 678 C C . LYS A 1 93 ? -10.033 4.876 19.139 1.00 97.25 93 LYS A C 1
ATOM 680 O O . LYS A 1 93 ? -10.978 4.921 19.917 1.00 97.25 93 LYS A O 1
ATOM 685 N N . ALA A 1 94 ? -10.183 4.809 17.817 1.00 96.81 94 ALA A N 1
ATOM 686 C CA . ALA A 1 94 ? -11.476 4.715 17.141 1.00 96.81 94 ALA A CA 1
ATOM 687 C C . ALA A 1 94 ? -12.091 3.297 17.161 1.00 96.81 94 ALA A C 1
ATOM 689 O O . ALA A 1 94 ? -13.184 3.097 16.638 1.00 96.81 94 ALA A O 1
ATOM 690 N N . GLY A 1 95 ? -11.412 2.309 17.757 1.00 97.06 95 GLY A N 1
ATOM 691 C CA . GLY A 1 95 ? -11.905 0.934 17.862 1.00 97.06 95 GLY A CA 1
ATOM 692 C C . GLY A 1 95 ? -11.608 0.053 16.645 1.00 97.06 95 GLY A C 1
ATOM 693 O O . GLY A 1 95 ? -12.204 -1.018 16.516 1.00 97.06 95 GLY A O 1
ATOM 694 N N . VAL A 1 96 ? -10.683 0.458 15.766 1.00 98.19 96 VAL A N 1
ATOM 695 C CA . VAL A 1 96 ? -10.240 -0.374 14.638 1.00 98.19 96 VAL A CA 1
ATOM 696 C C . VAL A 1 96 ? -9.622 -1.667 15.165 1.00 98.19 96 VAL A C 1
ATOM 698 O O . VAL A 1 96 ? -8.640 -1.658 15.906 1.00 98.19 96 VAL A O 1
ATOM 701 N N . ALA A 1 97 ? -10.179 -2.794 14.732 1.00 97.44 97 ALA A N 1
ATOM 702 C CA . ALA A 1 97 ? -9.786 -4.121 15.183 1.00 97.44 97 ALA A CA 1
ATOM 703 C C . ALA A 1 97 ? -8.592 -4.700 14.410 1.00 97.44 97 ALA A C 1
ATOM 705 O O . ALA A 1 97 ? -7.981 -5.653 14.883 1.00 97.44 97 ALA A O 1
ATOM 706 N N . HIS A 1 98 ? -8.271 -4.185 13.214 1.00 98.56 98 HIS A N 1
ATOM 707 C CA . HIS A 1 98 ? -7.158 -4.694 12.401 1.00 98.56 98 HIS A CA 1
ATOM 708 C C . HIS A 1 98 ? -6.606 -3.640 11.431 1.00 98.56 98 HIS A C 1
ATOM 710 O O . HIS A 1 98 ? -7.362 -3.003 10.695 1.00 98.56 98 HIS A O 1
ATOM 716 N N . PHE A 1 99 ? -5.283 -3.482 11.412 1.00 98.75 99 PHE A N 1
ATOM 717 C CA . PHE A 1 99 ? -4.557 -2.493 10.618 1.00 98.75 99 PHE A CA 1
ATOM 718 C C . PHE A 1 99 ? -3.590 -3.174 9.636 1.00 98.75 99 PHE A C 1
ATOM 720 O O . PHE A 1 99 ? -2.518 -3.653 10.009 1.00 98.75 99 PHE A O 1
ATOM 727 N N . VAL A 1 100 ? -3.972 -3.247 8.363 1.00 98.88 100 VAL A N 1
ATOM 728 C CA . VAL A 1 100 ? -3.170 -3.855 7.295 1.00 98.88 100 VAL A CA 1
ATOM 729 C C . VAL A 1 100 ? -2.338 -2.775 6.617 1.00 98.88 100 VAL A C 1
ATOM 731 O O . VAL A 1 100 ? -2.882 -1.880 5.977 1.00 98.88 100 VAL A O 1
ATOM 734 N N . LYS A 1 101 ? -1.014 -2.852 6.726 1.00 98.69 101 LYS A N 1
ATOM 735 C CA . LYS A 1 101 ? -0.086 -1.906 6.105 1.00 98.69 101 LYS A CA 1
ATOM 736 C C . LYS A 1 101 ? 0.384 -2.412 4.744 1.00 98.69 101 LYS A C 1
ATOM 738 O O . LYS A 1 101 ? 0.901 -3.524 4.634 1.00 98.69 101 LYS A O 1
ATOM 743 N N . LEU A 1 102 ? 0.342 -1.536 3.743 1.00 98.62 102 LEU A N 1
ATOM 744 C CA . LEU A 1 102 ? 1.168 -1.660 2.547 1.00 98.62 102 LEU A CA 1
ATOM 745 C C . LEU A 1 102 ? 2.611 -1.256 2.887 1.00 98.62 102 LEU A C 1
ATOM 747 O O . LEU A 1 102 ? 2.948 -0.077 3.003 1.00 98.62 102 LEU A 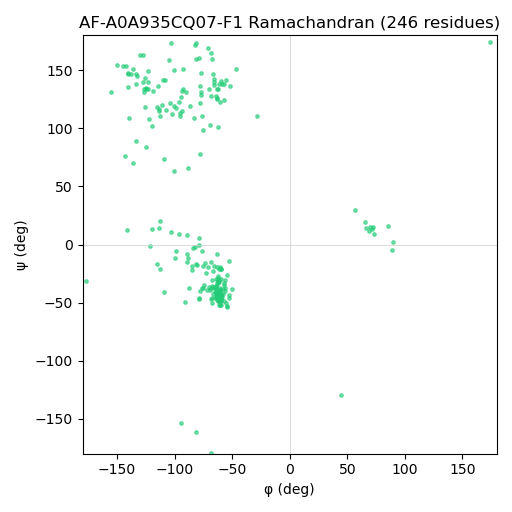O 1
ATOM 751 N N . SER A 1 103 ? 3.446 -2.256 3.127 1.00 97.56 103 SER A N 1
ATOM 752 C CA . SER A 1 103 ? 4.869 -2.127 3.406 1.00 97.56 103 SER A CA 1
ATOM 753 C C . SER A 1 103 ? 5.693 -2.281 2.115 1.00 97.56 103 SER A C 1
ATOM 755 O O . SER A 1 103 ? 5.205 -1.969 1.031 1.00 97.56 103 SER A O 1
ATOM 757 N N . ALA A 1 104 ? 6.946 -2.720 2.218 1.00 94.94 104 ALA A N 1
ATOM 758 C CA . ALA A 1 104 ? 7.826 -2.956 1.078 1.00 94.94 104 ALA A CA 1
ATOM 759 C C . ALA A 1 104 ? 8.665 -4.220 1.287 1.00 94.94 104 ALA A C 1
ATOM 761 O O . ALA A 1 104 ? 9.046 -4.550 2.414 1.00 94.94 104 ALA A O 1
ATOM 762 N N . PHE A 1 105 ? 8.955 -4.924 0.194 1.00 93.31 105 PHE A N 1
ATOM 763 C CA . PHE A 1 105 ? 9.905 -6.033 0.187 1.00 93.31 105 PHE A CA 1
ATOM 764 C C . PHE A 1 105 ? 11.265 -5.581 0.733 1.00 93.31 105 PHE A C 1
ATOM 766 O O . PHE A 1 105 ? 11.709 -4.461 0.473 1.00 93.31 105 PHE A O 1
ATOM 773 N N . GLY A 1 106 ? 11.929 -6.445 1.499 1.00 89.81 106 GLY A N 1
ATOM 774 C CA . GLY A 1 106 ? 13.222 -6.131 2.102 1.00 89.81 106 GLY A CA 1
ATOM 775 C C . GLY A 1 106 ? 13.151 -5.460 3.474 1.00 89.81 106 GLY A C 1
ATOM 776 O O . GLY A 1 106 ? 14.199 -5.268 4.082 1.00 89.81 106 GLY A O 1
ATOM 777 N N . ALA A 1 107 ? 11.963 -5.110 3.987 1.00 91.00 107 ALA A N 1
ATOM 778 C CA . ALA A 1 107 ? 11.827 -4.497 5.314 1.00 91.00 107 ALA A CA 1
ATOM 779 C C . ALA A 1 107 ? 12.380 -5.386 6.451 1.00 91.00 107 ALA A C 1
ATOM 781 O O . ALA A 1 107 ? 12.902 -4.883 7.436 1.00 91.00 107 ALA A O 1
ATOM 782 N N . ASP A 1 108 ? 12.350 -6.707 6.300 1.00 86.62 108 ASP A N 1
ATOM 783 C CA . ASP A 1 108 ? 13.003 -7.683 7.183 1.00 86.62 108 ASP A CA 1
ATOM 784 C C . ASP A 1 108 ? 14.532 -7.756 7.055 1.00 86.62 108 ASP A C 1
ATOM 786 O O . ASP A 1 108 ? 15.186 -8.293 7.944 1.00 86.62 108 ASP A O 1
ATOM 790 N N . PHE A 1 109 ? 15.107 -7.207 5.984 1.00 75.62 109 PHE A N 1
ATOM 791 C CA . PHE A 1 109 ? 16.540 -7.256 5.677 1.00 75.62 109 PHE A CA 1
ATOM 792 C C . PHE A 1 109 ? 17.221 -5.875 5.762 1.00 75.62 109 PHE A C 1
ATOM 794 O O . PHE A 1 109 ? 18.293 -5.667 5.185 1.00 75.62 109 PHE A O 1
ATOM 801 N N . ALA A 1 110 ? 16.615 -4.905 6.462 1.00 64.31 110 ALA A N 1
ATOM 802 C CA . ALA A 1 110 ? 17.249 -3.617 6.763 1.00 64.31 110 ALA A CA 1
ATOM 803 C C . ALA A 1 110 ? 18.640 -3.849 7.408 1.00 64.31 110 ALA A C 1
ATOM 805 O O . ALA A 1 110 ? 18.758 -4.734 8.255 1.00 64.31 110 ALA A O 1
ATOM 806 N N . PRO A 1 111 ? 19.704 -3.111 7.007 1.00 59.72 111 PRO A N 1
ATOM 807 C CA . PRO A 1 111 ? 19.661 -1.678 6.691 1.00 59.72 111 PRO A CA 1
ATOM 808 C C . PRO A 1 111 ? 20.060 -1.267 5.254 1.00 59.72 111 PRO A C 1
ATOM 810 O O . PRO A 1 111 ? 20.277 -0.076 5.017 1.00 59.72 111 PRO A O 1
ATOM 813 N N . GLN A 1 112 ? 20.158 -2.199 4.301 1.00 68.12 112 GLN A N 1
ATOM 814 C CA . GLN A 1 112 ? 20.938 -2.005 3.061 1.00 68.12 112 GLN A CA 1
ATOM 815 C C . GLN A 1 112 ? 20.470 -0.852 2.144 1.00 68.12 112 GLN A C 1
ATOM 817 O O . GLN A 1 112 ? 21.300 -0.224 1.495 1.00 68.12 112 GLN A O 1
ATOM 822 N N . PHE A 1 113 ? 19.171 -0.517 2.116 1.00 77.25 113 PHE A N 1
ATOM 823 C CA . PHE A 1 113 ? 18.631 0.576 1.291 1.00 77.25 113 PHE A CA 1
ATOM 824 C C . PHE A 1 113 ? 17.539 1.373 2.021 1.00 77.25 113 PHE A C 1
ATOM 826 O O . PHE A 1 113 ? 16.775 0.820 2.817 1.00 77.25 113 PHE A O 1
ATOM 833 N N . TYR A 1 114 ? 17.454 2.680 1.738 1.00 85.12 114 TYR A N 1
ATOM 834 C CA . TYR A 1 114 ? 16.589 3.639 2.449 1.00 85.12 114 TYR A CA 1
ATOM 835 C C . TYR A 1 114 ? 15.120 3.203 2.532 1.00 85.12 114 TYR A C 1
ATOM 837 O O . TYR A 1 114 ? 14.533 3.247 3.609 1.00 85.12 114 TYR A O 1
ATOM 845 N N . ILE A 1 115 ? 14.536 2.741 1.420 1.00 87.38 115 ILE A N 1
ATOM 846 C CA . ILE A 1 115 ? 13.126 2.327 1.378 1.00 87.38 115 ILE A CA 1
ATOM 847 C C . ILE A 1 115 ? 12.857 1.149 2.317 1.00 87.38 115 ILE A C 1
ATOM 849 O O . ILE A 1 115 ? 11.938 1.227 3.127 1.00 87.38 115 ILE A O 1
ATOM 853 N N . ALA A 1 116 ? 13.676 0.095 2.270 1.00 89.56 116 ALA A N 1
ATOM 854 C CA . ALA A 1 116 ? 13.519 -1.062 3.149 1.00 89.56 116 ALA A CA 1
ATOM 855 C C . ALA A 1 116 ? 13.593 -0.659 4.632 1.00 89.56 116 ALA A C 1
ATOM 857 O O . ALA A 1 116 ? 12.728 -1.030 5.424 1.00 89.56 116 ALA A O 1
ATOM 858 N N . ARG A 1 117 ? 14.579 0.177 4.984 1.00 91.25 117 ARG A N 1
ATOM 859 C CA . ARG A 1 117 ? 14.755 0.700 6.345 1.00 91.25 117 ARG A CA 1
ATOM 860 C C . ARG A 1 117 ? 13.562 1.540 6.803 1.00 91.25 117 ARG A C 1
ATOM 862 O O . ARG A 1 117 ? 12.981 1.247 7.839 1.00 91.25 117 ARG A O 1
ATOM 869 N N . SER A 1 118 ? 13.158 2.527 6.004 1.00 93.25 118 SER A N 1
ATOM 870 C CA . SER A 1 118 ? 12.043 3.425 6.329 1.00 93.25 118 SER A CA 1
ATOM 871 C C . SER A 1 118 ? 10.727 2.657 6.491 1.00 93.25 118 SER A C 1
ATOM 873 O O . SER A 1 118 ? 9.928 2.936 7.387 1.00 93.25 118 SER A O 1
ATOM 875 N N . HIS A 1 119 ? 10.513 1.625 5.668 1.00 95.50 119 HIS A N 1
ATOM 876 C CA . HIS A 1 119 ? 9.378 0.732 5.836 1.00 95.50 119 HIS A CA 1
ATOM 877 C C . HIS A 1 119 ? 9.474 -0.093 7.119 1.00 95.50 119 HIS A C 1
ATOM 879 O O . HIS A 1 119 ? 8.457 -0.177 7.804 1.00 95.50 119 HIS A O 1
ATOM 885 N N . ARG A 1 120 ? 10.638 -0.645 7.486 1.00 95.69 120 ARG A N 1
ATOM 886 C CA . ARG A 1 120 ? 10.793 -1.394 8.743 1.00 95.69 120 ARG A CA 1
ATOM 887 C C . ARG A 1 120 ? 10.548 -0.529 9.975 1.00 95.69 120 ARG A C 1
ATOM 889 O O . ARG A 1 120 ? 9.758 -0.919 10.824 1.00 95.69 120 ARG A O 1
ATOM 896 N N . GLU A 1 121 ? 11.119 0.670 10.020 1.00 95.44 121 GLU A N 1
ATOM 897 C CA . GLU A 1 121 ? 10.894 1.630 11.111 1.00 95.44 121 GLU A CA 1
ATOM 898 C C . GLU A 1 121 ? 9.397 1.962 11.261 1.00 95.44 121 GLU A C 1
ATOM 900 O O . GLU A 1 121 ? 8.869 2.057 12.366 1.00 95.44 121 GLU A O 1
ATOM 905 N N . SER A 1 122 ? 8.676 2.081 10.141 1.00 97.38 122 SER A N 1
ATOM 906 C CA . SER A 1 122 ? 7.219 2.248 10.133 1.00 97.38 122 SER A CA 1
ATOM 907 C C . SER A 1 122 ? 6.461 0.996 10.609 1.00 97.38 122 SER A C 1
ATOM 909 O O . SER A 1 122 ? 5.444 1.132 11.287 1.00 97.38 122 SER A O 1
ATOM 911 N N . GLU A 1 123 ? 6.921 -0.217 10.274 1.00 98.00 123 GLU A N 1
ATOM 912 C CA . GLU A 1 123 ? 6.340 -1.469 10.797 1.00 98.00 123 GLU A CA 1
ATOM 913 C C . GLU A 1 123 ? 6.475 -1.546 12.320 1.00 98.00 123 GLU A C 1
ATOM 915 O O . GLU A 1 123 ? 5.477 -1.753 13.005 1.00 98.00 123 GLU A O 1
ATOM 920 N N . GLU A 1 124 ? 7.672 -1.289 12.845 1.00 97.69 124 GLU A N 1
ATOM 921 C CA . GLU A 1 124 ? 7.977 -1.289 14.282 1.00 97.69 124 GLU A CA 1
ATOM 922 C C . GLU A 1 124 ? 7.181 -0.228 15.035 1.00 97.69 124 GLU A C 1
ATOM 924 O O . GLU A 1 124 ? 6.677 -0.457 16.136 1.00 97.69 124 GLU A O 1
ATOM 929 N N . ALA A 1 125 ? 7.012 0.941 14.420 1.00 98.38 125 ALA A N 1
ATOM 930 C CA . ALA A 1 125 ? 6.204 2.004 14.980 1.00 98.38 125 ALA A CA 1
ATOM 931 C C . ALA A 1 125 ? 4.730 1.586 15.126 1.00 98.38 125 ALA A C 1
ATOM 933 O O . ALA A 1 125 ? 4.140 1.837 16.175 1.00 98.38 125 ALA A O 1
ATOM 934 N N . ILE A 1 126 ? 4.150 0.899 14.136 1.00 98.75 126 ILE A N 1
ATOM 935 C CA . ILE A 1 126 ? 2.789 0.341 14.230 1.00 98.75 126 ILE A CA 1
ATOM 936 C C . ILE A 1 126 ? 2.727 -0.792 15.256 1.00 98.75 126 ILE A C 1
ATOM 938 O O . ILE A 1 126 ? 1.823 -0.801 16.089 1.00 98.75 126 ILE A O 1
ATOM 942 N N . GLU A 1 127 ? 3.689 -1.715 15.231 1.00 98.69 127 GLU A N 1
ATOM 943 C CA . GLU A 1 127 ? 3.812 -2.822 16.188 1.00 98.69 127 GLU A CA 1
ATOM 944 C C . GLU A 1 127 ? 3.787 -2.299 17.635 1.00 98.69 127 GLU A C 1
ATOM 946 O O . GLU A 1 127 ? 3.048 -2.820 18.472 1.00 98.69 127 GLU A O 1
ATOM 951 N N . SER A 1 128 ? 4.511 -1.207 17.905 1.00 98.56 128 SER A N 1
ATOM 952 C CA . SER A 1 128 ? 4.612 -0.594 19.236 1.00 98.56 128 SER A CA 1
ATOM 953 C C . SER A 1 128 ? 3.293 -0.048 19.796 1.00 98.56 128 SER A C 1
ATOM 955 O O . SER A 1 128 ? 3.166 0.100 21.009 1.00 98.56 128 SER A O 1
ATOM 957 N N . THR A 1 129 ? 2.292 0.206 18.945 1.00 98.69 129 THR A N 1
ATOM 958 C CA . THR A 1 129 ? 0.958 0.664 19.380 1.00 98.69 129 THR A CA 1
ATOM 959 C C . THR A 1 129 ? 0.119 -0.459 19.995 1.00 98.69 129 THR A C 1
ATOM 961 O O . THR A 1 129 ? -0.886 -0.213 20.665 1.00 98.69 129 THR A O 1
ATOM 964 N N . GLY A 1 130 ? 0.481 -1.722 19.747 1.00 98.38 130 GLY A N 1
ATOM 965 C CA . GLY A 1 130 ? -0.299 -2.890 20.153 1.00 98.38 130 GLY A CA 1
ATOM 966 C C . GLY A 1 130 ? -1.633 -3.058 19.414 1.00 98.38 130 GLY A C 1
ATOM 967 O O . GLY A 1 130 ? -2.458 -3.859 19.850 1.00 98.38 130 GLY A O 1
ATOM 968 N N . ILE A 1 131 ? -1.890 -2.313 18.329 1.00 98.62 131 ILE A N 1
ATOM 969 C CA . ILE A 1 131 ? -3.003 -2.622 17.421 1.00 98.62 131 ILE A CA 1
ATOM 970 C C . ILE A 1 131 ? -2.732 -3.962 16.722 1.00 98.62 131 ILE A C 1
ATOM 972 O O . ILE A 1 131 ? -1.594 -4.264 16.359 1.00 98.62 131 ILE A O 1
ATOM 976 N N . ALA A 1 132 ? -3.765 -4.778 16.497 1.00 98.56 132 ALA A N 1
ATOM 977 C CA . ALA A 1 132 ? -3.597 -5.962 15.662 1.00 98.56 132 ALA A CA 1
ATOM 978 C C . ALA A 1 132 ? -3.261 -5.520 14.230 1.00 98.56 132 ALA A C 1
ATOM 980 O O . ALA A 1 132 ? -3.983 -4.713 13.640 1.00 98.56 132 ALA A O 1
ATOM 981 N N . TYR A 1 133 ? -2.178 -6.051 13.666 1.00 98.81 133 TYR A N 1
ATOM 982 C CA . TYR A 1 133 ? -1.649 -5.602 12.379 1.00 98.81 133 TYR A CA 1
ATOM 983 C C . TYR A 1 133 ? -1.394 -6.755 11.405 1.00 98.81 133 TYR A C 1
ATOM 985 O O . TYR A 1 133 ? -1.291 -7.917 11.803 1.00 98.81 133 TYR A O 1
ATOM 993 N N . THR A 1 134 ? -1.246 -6.419 10.125 1.00 98.88 134 THR A N 1
ATOM 994 C CA . THR A 1 134 ? -0.603 -7.272 9.114 1.00 98.88 134 THR A CA 1
ATOM 995 C C . THR A 1 134 ? 0.247 -6.400 8.199 1.00 98.88 134 THR A C 1
ATOM 997 O O . THR A 1 134 ? -0.233 -5.369 7.733 1.00 98.88 134 THR A O 1
ATOM 1000 N N . HIS A 1 135 ? 1.473 -6.816 7.888 1.00 98.75 135 HIS A N 1
ATOM 1001 C CA . HIS A 1 135 ? 2.330 -6.105 6.932 1.00 98.75 135 HIS A CA 1
ATOM 1002 C C . HIS A 1 135 ? 2.366 -6.846 5.596 1.00 98.75 135 HIS A C 1
ATOM 1004 O O . HIS A 1 135 ? 2.772 -8.004 5.525 1.00 98.75 135 HIS A O 1
ATOM 1010 N N . LEU A 1 136 ? 1.965 -6.180 4.517 1.00 98.81 136 LEU A N 1
ATOM 1011 C CA . LEU A 1 136 ? 2.116 -6.686 3.154 1.00 98.81 136 LEU A CA 1
ATOM 1012 C C . LEU A 1 136 ? 3.350 -6.049 2.533 1.00 98.81 136 LEU A C 1
ATOM 1014 O O . LEU A 1 136 ? 3.394 -4.836 2.378 1.00 98.81 136 LEU A O 1
ATOM 1018 N N . ARG A 1 137 ? 4.353 -6.845 2.182 1.00 97.69 137 ARG A N 1
ATOM 1019 C CA . ARG A 1 137 ? 5.656 -6.406 1.671 1.00 97.69 137 ARG A CA 1
ATOM 1020 C C . ARG A 1 137 ? 5.775 -6.750 0.184 1.00 97.69 137 ARG A C 1
ATOM 1022 O O . ARG A 1 137 ? 6.462 -7.713 -0.164 1.00 97.69 137 ARG A O 1
ATOM 1029 N N . PRO A 1 138 ? 5.077 -6.029 -0.710 1.00 97.38 138 PRO A N 1
ATOM 1030 C CA . PRO A 1 138 ? 5.218 -6.262 -2.132 1.00 97.38 138 PRO A CA 1
ATOM 1031 C C . PRO A 1 138 ? 6.609 -5.882 -2.618 1.00 97.38 138 PRO A C 1
ATOM 1033 O O . PRO A 1 138 ? 7.232 -4.936 -2.127 1.00 97.38 138 PRO A O 1
ATOM 1036 N N . ASN A 1 139 ? 7.072 -6.630 -3.607 1.00 94.81 139 ASN A N 1
ATOM 1037 C CA . ASN A 1 139 ? 8.251 -6.294 -4.384 1.00 94.81 139 ASN A CA 1
ATOM 1038 C C . ASN A 1 139 ? 7.883 -5.267 -5.481 1.00 94.81 139 ASN A C 1
ATOM 1040 O O . ASN A 1 139 ? 6.875 -4.565 -5.374 1.00 94.81 139 ASN A O 1
ATOM 1044 N N . VAL A 1 140 ? 8.699 -5.119 -6.523 1.00 94.31 140 VAL A N 1
ATOM 1045 C CA . VAL A 1 140 ? 8.515 -4.075 -7.543 1.00 94.31 140 VAL A CA 1
ATOM 1046 C C . VAL A 1 140 ? 7.202 -4.248 -8.311 1.00 94.31 140 VAL A C 1
ATOM 1048 O O . VAL A 1 140 ? 6.941 -5.292 -8.907 1.00 94.31 140 VAL A O 1
ATOM 1051 N N . PHE A 1 141 ? 6.392 -3.188 -8.346 1.00 96.88 141 PHE A N 1
ATOM 1052 C CA . PHE A 1 141 ? 5.129 -3.190 -9.077 1.00 96.88 141 PHE A CA 1
ATOM 1053 C C . PHE A 1 141 ? 5.345 -3.196 -10.591 1.00 96.88 141 PHE A C 1
ATOM 1055 O O . PHE A 1 141 ? 6.072 -2.352 -11.121 1.00 96.88 141 PHE A O 1
ATOM 1062 N N . MET A 1 142 ? 4.624 -4.055 -11.313 1.00 97.00 142 MET A N 1
ATOM 1063 C CA . MET A 1 142 ? 4.587 -4.035 -12.784 1.00 97.00 142 MET A CA 1
ATOM 1064 C C . MET A 1 142 ? 4.128 -2.672 -13.323 1.00 97.00 142 MET A C 1
ATOM 1066 O O . MET A 1 142 ? 4.627 -2.187 -14.336 1.00 97.00 142 MET A O 1
ATOM 1070 N N . GLN A 1 143 ? 3.236 -1.994 -12.598 1.00 96.56 143 GLN A N 1
ATOM 1071 C CA . GLN A 1 143 ? 2.712 -0.669 -12.929 1.00 96.56 143 GLN A CA 1
ATOM 1072 C C . GLN A 1 143 ? 3.800 0.414 -13.004 1.00 96.56 143 GLN A C 1
ATOM 1074 O O . GLN A 1 143 ? 3.590 1.430 -13.665 1.00 96.56 143 GLN A O 1
ATOM 1079 N N . ASN A 1 144 ? 4.979 0.203 -12.411 1.00 93.94 144 ASN A N 1
ATOM 1080 C CA . ASN A 1 144 ? 6.109 1.129 -12.535 1.00 93.94 144 ASN A CA 1
ATOM 1081 C C . ASN A 1 144 ? 6.591 1.255 -13.992 1.00 93.94 144 ASN A C 1
ATOM 1083 O O . ASN A 1 144 ? 6.987 2.343 -14.413 1.00 93.94 144 ASN A O 1
ATOM 1087 N N . LEU A 1 145 ? 6.471 0.183 -14.787 1.00 93.62 145 LEU A N 1
ATOM 1088 C CA . LEU A 1 145 ? 6.782 0.174 -16.225 1.00 93.62 145 LEU A CA 1
ATOM 1089 C C . LEU A 1 145 ? 5.887 1.128 -17.019 1.00 93.62 145 LEU A C 1
ATOM 1091 O O . LEU A 1 145 ? 6.314 1.680 -18.027 1.00 93.62 145 LEU A O 1
ATOM 1095 N N . ILE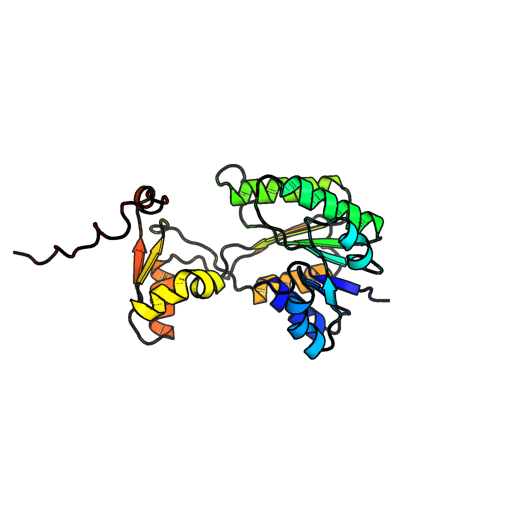 A 1 146 ? 4.666 1.369 -16.543 1.00 92.19 146 ILE A N 1
ATOM 1096 C CA . ILE A 1 146 ? 3.711 2.286 -17.171 1.00 92.19 146 ILE A CA 1
ATOM 1097 C C . ILE A 1 146 ? 3.874 3.693 -16.593 1.00 92.19 146 ILE A C 1
ATOM 1099 O O . ILE A 1 146 ? 3.987 4.662 -17.343 1.00 92.19 146 ILE A O 1
ATOM 1103 N N . ASN A 1 147 ? 3.901 3.798 -15.264 1.00 92.50 147 ASN A N 1
ATOM 1104 C CA . ASN A 1 147 ? 3.818 5.069 -14.548 1.00 92.50 147 ASN A CA 1
ATOM 1105 C C . ASN A 1 147 ? 5.113 5.884 -14.612 1.00 92.50 147 ASN A C 1
ATOM 1107 O O . ASN A 1 147 ? 5.045 7.109 -14.658 1.00 92.50 147 ASN A O 1
ATOM 1111 N N . TYR A 1 148 ? 6.274 5.223 -14.613 1.00 90.88 148 TYR A N 1
ATOM 1112 C CA . TYR A 1 148 ? 7.575 5.898 -14.593 1.00 90.88 148 TYR A CA 1
ATOM 1113 C C . TYR A 1 148 ? 8.318 5.766 -15.921 1.00 90.88 148 TYR A C 1
ATOM 1115 O O . TYR A 1 148 ? 8.876 6.744 -16.410 1.00 90.88 148 TYR A O 1
ATOM 1123 N N . TYR A 1 149 ? 8.283 4.583 -16.540 1.00 93.38 149 TYR A N 1
ATOM 1124 C CA . TYR A 1 149 ? 9.030 4.313 -17.776 1.00 93.38 149 TYR A CA 1
ATOM 1125 C C . TYR A 1 149 ? 8.173 4.393 -19.042 1.00 93.38 149 TYR A C 1
ATOM 1127 O O . TYR A 1 149 ? 8.707 4.447 -20.149 1.00 93.38 149 TYR A O 1
ATOM 1135 N N . GLY A 1 150 ? 6.847 4.447 -18.901 1.00 93.31 150 GLY A N 1
ATOM 1136 C CA . GLY A 1 150 ? 5.932 4.281 -20.026 1.00 93.31 150 GLY A CA 1
ATOM 1137 C C . GLY A 1 150 ? 6.081 5.356 -21.097 1.00 93.31 150 GLY A C 1
ATOM 1138 O O . GLY A 1 150 ? 5.913 5.051 -22.274 1.00 93.31 150 GLY A O 1
ATOM 1139 N N . GLN A 1 151 ? 6.415 6.594 -20.720 1.00 93.38 151 GLN A N 1
ATOM 1140 C CA . GLN A 1 151 ? 6.633 7.666 -21.694 1.00 93.38 151 GLN A CA 1
ATOM 1141 C C . GLN A 1 151 ? 7.883 7.402 -22.543 1.00 93.38 151 GLN A C 1
ATOM 1143 O O . GLN A 1 151 ? 7.784 7.371 -23.764 1.00 93.38 151 GLN A O 1
ATOM 1148 N N . ALA A 1 152 ? 9.022 7.101 -21.911 1.00 92.69 152 ALA A N 1
ATOM 1149 C CA . ALA A 1 152 ? 10.260 6.773 -22.621 1.00 92.69 152 ALA A CA 1
ATOM 1150 C C . ALA A 1 152 ? 10.086 5.540 -23.530 1.00 92.69 152 ALA A C 1
ATOM 1152 O O . ALA A 1 152 ? 10.437 5.568 -24.706 1.00 92.69 152 ALA A O 1
ATOM 1153 N N . ILE A 1 153 ? 9.418 4.494 -23.034 1.00 94.69 153 ILE A N 1
ATOM 1154 C CA . ILE A 1 153 ? 9.100 3.293 -23.821 1.00 94.69 153 ILE A CA 1
ATOM 1155 C C . ILE A 1 153 ? 8.213 3.622 -25.035 1.00 94.69 153 ILE A C 1
ATOM 1157 O O . ILE A 1 153 ? 8.379 3.042 -26.112 1.00 94.69 153 ILE A O 1
ATOM 1161 N N . ARG A 1 154 ? 7.244 4.534 -24.894 1.00 94.31 154 ARG A N 1
ATOM 1162 C CA . ARG A 1 154 ? 6.387 4.938 -26.016 1.00 94.31 154 ARG A CA 1
ATOM 1163 C C . ARG A 1 154 ? 7.165 5.725 -27.062 1.00 94.31 154 ARG A C 1
ATOM 1165 O O . ARG A 1 154 ? 7.043 5.374 -28.235 1.00 94.31 154 ARG A O 1
ATOM 1172 N N . ASP A 1 155 ? 7.954 6.699 -26.623 1.00 95.31 155 ASP A N 1
ATOM 1173 C CA . ASP A 1 155 ? 8.606 7.682 -27.490 1.00 95.31 155 ASP A CA 1
ATOM 1174 C C . ASP A 1 155 ? 9.849 7.123 -28.185 1.00 95.31 155 ASP A C 1
ATOM 1176 O O . ASP A 1 155 ? 10.018 7.307 -29.387 1.00 95.31 155 ASP A O 1
ATOM 1180 N N . THR A 1 156 ? 10.715 6.424 -27.447 1.00 96.06 156 THR A N 1
ATOM 1181 C CA . THR A 1 156 ? 12.015 5.952 -27.955 1.00 96.06 156 THR A CA 1
ATOM 1182 C C . THR A 1 156 ? 12.125 4.434 -28.008 1.00 96.06 156 THR A C 1
ATOM 1184 O O . THR A 1 156 ? 13.014 3.909 -28.672 1.00 96.06 156 THR A O 1
ATOM 1187 N N . GLY A 1 157 ? 11.241 3.715 -27.308 1.00 96.44 157 GLY A N 1
ATOM 1188 C CA . GLY A 1 157 ? 11.386 2.275 -27.105 1.00 96.44 157 GLY A CA 1
ATOM 1189 C C . GLY A 1 157 ? 12.498 1.917 -26.120 1.00 96.44 157 GLY A C 1
ATOM 1190 O O . GLY A 1 157 ? 12.814 0.744 -25.994 1.00 96.44 157 GLY A O 1
ATOM 1191 N N . ILE A 1 158 ? 13.095 2.878 -25.411 1.00 96.50 158 ILE A N 1
ATOM 1192 C CA . ILE A 1 158 ? 14.225 2.622 -24.512 1.00 96.50 158 ILE A CA 1
ATOM 1193 C C . ILE A 1 158 ? 13.886 3.097 -23.105 1.00 96.50 158 ILE A C 1
ATOM 1195 O O . ILE A 1 158 ? 13.304 4.167 -22.920 1.00 96.50 158 ILE A O 1
ATOM 1199 N N . PHE A 1 159 ? 14.275 2.319 -22.099 1.00 95.50 159 PHE A N 1
ATOM 1200 C CA . PHE A 1 159 ? 14.224 2.742 -20.706 1.00 95.50 159 PHE A CA 1
ATOM 1201 C C . PHE A 1 159 ? 15.502 2.359 -19.953 1.00 95.50 159 PHE A C 1
ATOM 1203 O O . PHE A 1 159 ? 16.181 1.388 -20.286 1.00 95.50 159 PHE A O 1
ATOM 1210 N N . TYR A 1 160 ? 15.831 3.158 -18.939 1.00 93.00 160 TYR A N 1
ATOM 1211 C CA . TYR A 1 160 ? 17.138 3.155 -18.285 1.00 93.00 160 TYR A CA 1
ATOM 1212 C C . TYR A 1 160 ? 16.994 2.949 -16.778 1.00 93.00 160 TYR A C 1
ATOM 1214 O O . TYR A 1 160 ? 16.166 3.605 -16.142 1.00 93.00 160 TYR A O 1
ATOM 1222 N N . LEU A 1 161 ? 17.808 2.062 -16.203 1.00 91.44 161 LEU A N 1
ATOM 1223 C CA . LEU A 1 161 ? 17.954 1.871 -14.755 1.00 91.44 161 LEU A CA 1
ATOM 1224 C C . LEU A 1 161 ? 19.374 1.399 -14.427 1.00 91.44 161 LEU A C 1
ATOM 1226 O O . LEU A 1 161 ? 20.006 0.725 -15.233 1.00 91.44 161 LEU A O 1
ATOM 1230 N N . ALA A 1 162 ? 19.844 1.671 -13.210 1.00 90.56 162 ALA A N 1
ATOM 1231 C CA . ALA A 1 162 ? 21.048 1.046 -12.661 1.00 90.56 162 ALA A CA 1
ATOM 1232 C C . ALA A 1 162 ? 20.703 -0.268 -11.948 1.00 90.56 162 ALA A C 1
ATOM 1234 O O . ALA A 1 162 ? 20.786 -0.362 -10.728 1.00 90.56 162 ALA A O 1
ATOM 1235 N N . GLN A 1 163 ? 20.242 -1.266 -12.709 1.00 88.50 163 GLN A N 1
ATOM 1236 C CA . GLN A 1 163 ? 19.929 -2.599 -12.173 1.00 88.50 163 GLN A CA 1
ATOM 1237 C C . GLN A 1 163 ? 20.709 -3.745 -12.824 1.00 88.50 163 GLN A C 1
ATOM 1239 O O . GLN A 1 163 ? 20.541 -4.889 -12.412 1.00 88.50 163 GLN A O 1
ATOM 1244 N N . GLY A 1 164 ? 21.565 -3.456 -13.815 1.00 91.75 164 GLY A N 1
ATOM 1245 C CA . GLY A 1 164 ? 22.396 -4.462 -14.489 1.00 91.75 164 GLY A CA 1
ATOM 1246 C C . GLY A 1 164 ? 21.618 -5.737 -14.837 1.00 91.75 164 GLY A C 1
ATOM 1247 O O . GLY A 1 164 ? 20.509 -5.662 -15.368 1.00 91.75 164 GLY A O 1
ATOM 1248 N N . ASP A 1 165 ? 22.179 -6.887 -14.463 1.00 92.69 165 ASP A N 1
ATOM 1249 C CA . ASP A 1 165 ? 21.572 -8.219 -14.621 1.00 92.69 165 ASP A CA 1
ATOM 1250 C C . ASP A 1 165 ? 20.710 -8.658 -13.421 1.00 92.69 165 ASP A C 1
ATOM 1252 O O . ASP A 1 165 ? 20.268 -9.810 -13.344 1.00 92.69 165 ASP A O 1
ATOM 1256 N N . GLY A 1 166 ? 20.468 -7.753 -12.468 1.00 92.81 166 GLY A N 1
ATOM 1257 C CA . GLY A 1 166 ? 19.677 -8.006 -11.272 1.00 92.81 166 GLY A CA 1
ATOM 1258 C C . GLY A 1 166 ? 18.267 -8.483 -11.611 1.00 92.81 166 GLY A C 1
ATOM 1259 O O . GLY A 1 166 ? 17.614 -7.969 -12.522 1.00 92.81 166 GLY A O 1
ATOM 1260 N N . LYS A 1 167 ? 17.789 -9.477 -10.857 1.00 94.94 167 LYS A N 1
ATOM 1261 C CA . LYS A 1 167 ? 16.455 -10.057 -11.030 1.00 94.94 167 LYS A CA 1
ATOM 1262 C C . LYS A 1 167 ? 15.525 -9.654 -9.901 1.00 94.94 167 LYS A C 1
ATOM 1264 O O . LYS A 1 167 ? 15.923 -9.617 -8.739 1.00 94.94 167 LYS A O 1
ATOM 1269 N N . VAL A 1 168 ? 14.271 -9.396 -10.252 1.00 92.50 168 VAL A N 1
ATOM 1270 C CA . VAL A 1 168 ? 13.242 -8.932 -9.324 1.00 92.50 168 VAL A CA 1
ATOM 1271 C C . VAL A 1 168 ? 11.957 -9.725 -9.529 1.00 92.50 168 VAL A C 1
ATOM 1273 O O . VAL A 1 168 ? 11.552 -9.982 -10.662 1.00 92.50 168 VAL A O 1
ATOM 1276 N N . GLY A 1 169 ? 11.302 -10.097 -8.429 1.00 95.88 169 GLY A N 1
ATOM 1277 C CA . GLY A 1 169 ? 9.981 -10.719 -8.458 1.00 95.88 169 GLY A CA 1
ATOM 1278 C C . GLY A 1 169 ? 8.888 -9.679 -8.686 1.00 95.88 169 GLY A C 1
ATOM 1279 O O . GLY A 1 169 ? 8.245 -9.266 -7.724 1.00 95.88 169 GLY A O 1
ATOM 1280 N N . PHE A 1 170 ? 8.699 -9.224 -9.927 1.00 96.69 170 PHE A N 1
ATOM 1281 C CA . PHE A 1 170 ? 7.687 -8.214 -10.259 1.00 96.69 170 PHE A CA 1
ATOM 1282 C C . PHE A 1 170 ? 6.285 -8.684 -9.873 1.00 96.69 170 PHE A C 1
ATOM 1284 O O . PHE A 1 170 ? 5.931 -9.829 -10.131 1.00 96.69 170 PHE A O 1
ATOM 1291 N N . ILE A 1 171 ? 5.473 -7.800 -9.296 1.00 98.25 171 ILE A N 1
ATOM 1292 C CA . ILE A 1 171 ? 4.107 -8.121 -8.869 1.00 98.25 171 ILE A CA 1
ATOM 1293 C C . ILE A 1 171 ? 3.099 -7.122 -9.437 1.00 98.25 171 ILE A C 1
ATOM 1295 O O . ILE A 1 171 ? 3.364 -5.920 -9.499 1.00 98.25 171 ILE A O 1
ATOM 1299 N N . ASP A 1 172 ? 1.936 -7.604 -9.868 1.00 97.94 172 ASP A N 1
ATOM 1300 C CA . ASP A 1 172 ? 0.839 -6.733 -10.280 1.00 97.94 172 ASP A CA 1
ATOM 1301 C C . ASP A 1 172 ? 0.119 -6.174 -9.042 1.00 97.94 172 ASP A C 1
ATOM 1303 O O . ASP A 1 172 ? -0.177 -6.902 -8.093 1.00 97.94 172 ASP A O 1
ATOM 1307 N N . VAL A 1 173 ? -0.212 -4.879 -9.031 1.00 98.12 173 VAL A N 1
ATOM 1308 C CA . VAL A 1 173 ? -0.972 -4.283 -7.913 1.00 98.12 173 VAL A CA 1
ATOM 1309 C C . VAL A 1 173 ? -2.347 -4.924 -7.691 1.00 98.12 173 VAL A C 1
ATOM 1311 O O . VAL A 1 173 ? -2.878 -4.821 -6.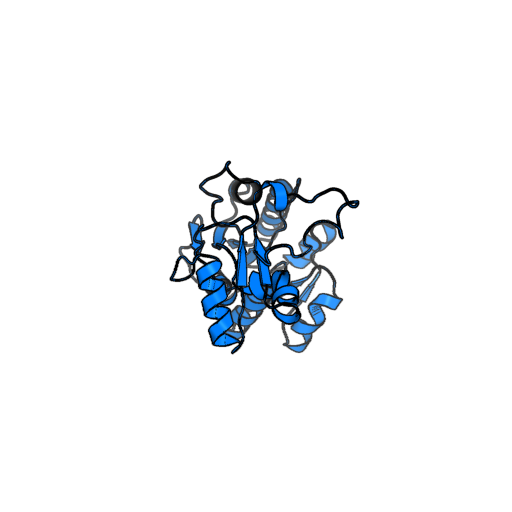587 1.00 98.12 173 VAL A O 1
ATOM 1314 N N . ARG A 1 174 ? -2.920 -5.608 -8.690 1.00 98.56 174 ARG A N 1
ATOM 1315 C CA . ARG A 1 174 ? -4.148 -6.403 -8.540 1.00 98.56 174 ARG A CA 1
ATOM 1316 C C . ARG A 1 174 ? -3.945 -7.602 -7.618 1.00 98.56 174 ARG A C 1
ATOM 1318 O O . ARG A 1 174 ? -4.838 -7.879 -6.822 1.00 98.56 174 ARG A O 1
ATOM 1325 N N . ASP A 1 175 ? -2.780 -8.243 -7.662 1.00 98.62 175 ASP A N 1
ATOM 1326 C CA . ASP A 1 175 ? -2.443 -9.370 -6.783 1.00 98.62 175 ASP A CA 1
ATOM 1327 C C . ASP A 1 175 ? -2.132 -8.881 -5.365 1.00 98.62 175 ASP A C 1
ATOM 1329 O O . ASP A 1 175 ? -2.554 -9.481 -4.376 1.00 98.62 175 ASP A O 1
ATOM 1333 N N . VAL A 1 176 ? -1.474 -7.722 -5.250 1.00 98.75 176 VAL A N 1
ATOM 1334 C CA . VAL A 1 176 ? -1.281 -7.036 -3.960 1.00 98.75 176 VAL A CA 1
ATOM 1335 C C . VAL A 1 176 ? -2.631 -6.689 -3.332 1.00 98.75 176 VAL A C 1
ATOM 1337 O O . VAL A 1 176 ? -2.833 -6.900 -2.136 1.00 98.75 176 VAL A O 1
ATOM 1340 N N . ALA A 1 177 ? -3.570 -6.185 -4.134 1.00 98.81 177 ALA A N 1
ATOM 1341 C CA . ALA A 1 177 ? -4.919 -5.888 -3.682 1.00 98.81 177 ALA A CA 1
ATOM 1342 C C . ALA A 1 177 ? -5.697 -7.154 -3.294 1.00 98.81 177 ALA A C 1
ATOM 1344 O O . ALA A 1 177 ? -6.389 -7.129 -2.280 1.00 98.81 177 ALA A O 1
ATOM 1345 N N . ALA A 1 178 ? -5.524 -8.267 -4.011 1.00 98.75 178 ALA A N 1
ATOM 1346 C CA . ALA A 1 178 ? -6.132 -9.545 -3.645 1.00 98.75 178 ALA A CA 1
ATOM 1347 C C . ALA A 1 178 ? -5.617 -10.043 -2.284 1.00 98.75 178 ALA A C 1
ATOM 1349 O O . ALA A 1 178 ? -6.410 -10.428 -1.423 1.00 98.75 178 ALA A O 1
ATOM 1350 N N . ALA A 1 179 ? -4.306 -9.948 -2.036 1.00 98.75 179 ALA A N 1
ATOM 1351 C CA . ALA A 1 179 ? -3.726 -10.248 -0.728 1.00 98.75 179 ALA A CA 1
ATOM 1352 C C . ALA A 1 179 ? -4.277 -9.319 0.369 1.00 98.75 179 ALA A C 1
ATOM 1354 O O . ALA A 1 179 ? -4.634 -9.784 1.452 1.00 98.75 179 ALA A O 1
ATOM 1355 N N . ALA A 1 180 ? -4.413 -8.019 0.082 1.00 98.75 180 ALA A N 1
ATOM 1356 C CA . ALA A 1 180 ? -5.021 -7.062 1.003 1.00 98.75 180 ALA A CA 1
ATOM 1357 C C . ALA A 1 180 ? -6.465 -7.438 1.347 1.00 98.75 180 ALA A C 1
ATOM 1359 O O . ALA A 1 180 ? -6.794 -7.513 2.529 1.00 98.75 180 ALA A O 1
ATOM 1360 N N . VAL A 1 181 ? -7.297 -7.745 0.347 1.00 98.69 181 VAL A N 1
ATOM 1361 C CA . VAL A 1 181 ? -8.682 -8.199 0.538 1.00 98.69 181 VAL A CA 1
ATOM 1362 C C . VAL A 1 181 ? -8.715 -9.405 1.463 1.00 98.69 181 VAL A C 1
ATOM 1364 O O . VAL A 1 181 ? -9.373 -9.328 2.493 1.00 98.69 181 VAL A O 1
ATOM 1367 N N . VAL A 1 182 ? -7.936 -10.455 1.176 1.00 98.56 182 VAL A N 1
ATOM 1368 C CA . VAL A 1 182 ? -7.860 -11.653 2.028 1.00 98.56 182 VAL A CA 1
ATOM 1369 C C . VAL A 1 182 ? -7.513 -11.262 3.464 1.00 98.56 182 VAL A C 1
ATOM 1371 O O . VAL A 1 182 ? -8.285 -11.537 4.376 1.00 98.56 182 VAL A O 1
ATOM 1374 N N . THR A 1 183 ? -6.431 -10.513 3.687 1.00 98.44 183 THR A N 1
ATOM 1375 C CA . THR A 1 183 ? -6.039 -10.124 5.055 1.00 98.44 183 THR A CA 1
ATOM 1376 C C . THR A 1 183 ? -7.070 -9.254 5.781 1.00 98.44 183 THR A C 1
ATOM 1378 O O . THR A 1 183 ? -7.164 -9.307 7.007 1.00 98.44 183 THR A O 1
ATOM 1381 N N . LEU A 1 184 ? -7.876 -8.489 5.043 1.00 98.38 184 LEU A N 1
ATOM 1382 C CA . LEU A 1 184 ? -8.948 -7.655 5.579 1.00 98.38 184 LEU A CA 1
ATOM 1383 C C . LEU A 1 184 ? -10.256 -8.429 5.778 1.00 98.38 184 LEU A C 1
ATOM 1385 O O . LEU A 1 184 ? -11.074 -8.007 6.593 1.00 98.38 184 LEU A O 1
ATOM 1389 N N . THR A 1 185 ? -10.487 -9.555 5.107 1.00 96.94 185 THR A N 1
ATOM 1390 C CA . THR A 1 185 ? -11.775 -10.271 5.164 1.00 96.94 185 THR A CA 1
ATOM 1391 C C . THR A 1 185 ? -11.708 -11.636 5.844 1.00 96.94 185 THR A C 1
ATOM 1393 O O . THR A 1 185 ? -12.735 -12.088 6.344 1.00 96.94 185 THR A O 1
ATOM 1396 N N . SER A 1 186 ? -10.538 -12.272 5.948 1.00 95.12 186 SER A N 1
ATOM 1397 C CA . SER A 1 186 ? -10.338 -13.523 6.698 1.00 95.12 186 SER A CA 1
ATOM 1398 C C . SER A 1 186 ? -9.611 -13.320 8.032 1.00 95.12 186 SER A C 1
ATOM 1400 O O . SER A 1 186 ? -8.954 -12.308 8.276 1.00 95.12 186 SER A O 1
ATOM 1402 N N . GLY A 1 187 ? -9.783 -14.281 8.945 1.00 93.56 187 GLY A N 1
ATOM 1403 C CA . GLY A 1 187 ? -9.053 -14.338 10.216 1.00 93.56 187 GLY A CA 1
ATOM 1404 C C . GLY A 1 187 ? -7.657 -14.958 10.069 1.00 93.56 187 GLY A C 1
ATOM 1405 O O . GLY A 1 187 ? -7.321 -15.506 9.026 1.00 93.56 187 GLY A O 1
ATOM 1406 N N . GLY A 1 188 ? -6.847 -14.900 11.133 1.00 97.00 188 GLY A N 1
ATOM 1407 C CA . GLY A 1 188 ? -5.541 -15.585 11.201 1.00 97.00 188 GLY A CA 1
ATOM 1408 C C . GLY A 1 188 ? -4.329 -14.784 10.704 1.00 97.00 188 GLY A C 1
ATOM 1409 O O . GLY A 1 188 ? -3.209 -15.291 10.738 1.00 97.00 188 GLY A O 1
ATOM 1410 N N . HIS A 1 189 ? -4.524 -13.530 10.288 1.00 98.38 189 HIS A N 1
ATOM 1411 C CA . HIS A 1 189 ? -3.454 -12.687 9.733 1.00 98.38 189 HIS A CA 1
ATOM 1412 C C . HIS A 1 189 ? -2.845 -11.689 10.732 1.00 98.38 189 HIS A C 1
ATOM 1414 O O . HIS A 1 189 ? -1.867 -11.016 10.405 1.00 98.38 189 HIS A O 1
ATOM 1420 N N . ALA A 1 190 ? -3.392 -11.586 11.947 1.00 98.19 190 ALA A N 1
ATOM 1421 C CA . ALA A 1 190 ? -2.869 -10.688 12.975 1.00 98.19 190 ALA A CA 1
ATOM 1422 C C . ALA A 1 190 ? -1.425 -11.061 13.366 1.00 98.19 190 ALA A C 1
ATOM 1424 O O . ALA A 1 190 ? -1.109 -12.234 13.575 1.00 98.19 190 ALA A O 1
ATOM 1425 N N . GLY A 1 191 ? -0.549 -10.057 13.447 1.00 98.38 191 GLY A N 1
ATOM 1426 C CA . GLY A 1 191 ? 0.872 -10.223 13.759 1.00 98.38 191 GLY A CA 1
ATOM 1427 C C . GLY A 1 191 ? 1.694 -10.865 12.636 1.00 98.38 191 GLY A C 1
ATOM 1428 O O . GLY A 1 191 ? 2.803 -11.333 12.883 1.00 98.38 191 GLY A O 1
ATOM 1429 N N . LYS A 1 192 ? 1.155 -10.957 11.411 1.00 98.56 192 LYS A N 1
ATOM 1430 C CA . LYS A 1 192 ? 1.841 -11.569 10.263 1.00 98.56 192 LYS A CA 1
ATOM 1431 C C . LYS A 1 192 ? 2.440 -10.521 9.335 1.00 98.56 192 LYS A C 1
ATOM 1433 O O . LYS A 1 192 ? 1.906 -9.426 9.175 1.00 98.56 192 LYS A O 1
ATOM 1438 N N . SER A 1 193 ? 3.526 -10.912 8.679 1.00 98.38 193 SER A N 1
ATOM 1439 C CA . SER A 1 193 ? 4.147 -10.165 7.588 1.00 98.38 193 SER A CA 1
ATOM 1440 C C . SER A 1 193 ? 4.288 -11.081 6.377 1.00 98.38 193 SER A C 1
ATOM 1442 O O . SER A 1 193 ? 4.725 -12.221 6.531 1.00 98.38 193 SER A O 1
ATOM 1444 N N . TYR A 1 194 ? 3.921 -10.601 5.191 1.00 98.31 194 TYR A N 1
ATOM 1445 C CA . TYR A 1 194 ? 3.939 -11.384 3.954 1.00 98.31 194 TYR A CA 1
ATOM 1446 C C . TYR A 1 194 ? 4.751 -10.675 2.879 1.00 98.31 194 TYR A C 1
ATOM 1448 O O . TYR A 1 194 ? 4.380 -9.587 2.446 1.00 98.31 194 TYR A O 1
ATOM 1456 N N . SER A 1 195 ? 5.827 -11.305 2.416 1.00 96.81 195 SER A N 1
ATOM 1457 C CA . SER A 1 195 ? 6.550 -10.866 1.221 1.00 96.81 195 SER A CA 1
ATOM 1458 C C . SER A 1 195 ? 5.780 -11.296 -0.023 1.00 96.81 195 SER A C 1
ATOM 1460 O O . SER A 1 195 ? 5.507 -12.482 -0.196 1.00 96.81 195 SER A O 1
ATOM 1462 N N . LEU A 1 196 ? 5.397 -10.334 -0.866 1.00 97.88 196 LEU A N 1
ATOM 1463 C CA . LEU A 1 196 ? 4.576 -10.581 -2.053 1.00 97.88 196 LEU A CA 1
ATOM 1464 C C . LEU A 1 196 ? 5.411 -10.366 -3.318 1.00 97.88 196 LEU A C 1
ATOM 1466 O O . LEU A 1 196 ? 5.915 -9.269 -3.564 1.00 97.88 196 LEU A O 1
ATOM 1470 N N . THR A 1 197 ? 5.532 -11.407 -4.132 1.00 97.44 197 THR A N 1
ATOM 1471 C CA . THR A 1 197 ? 6.204 -11.387 -5.436 1.00 97.44 197 THR A CA 1
ATOM 1472 C C . THR A 1 197 ? 5.279 -11.954 -6.504 1.00 97.44 197 THR A C 1
ATOM 1474 O O . THR A 1 197 ? 4.325 -12.663 -6.186 1.00 97.44 197 THR A O 1
ATOM 1477 N N . GLY A 1 198 ? 5.583 -11.694 -7.773 1.00 95.25 198 GLY A N 1
ATOM 1478 C CA . GLY A 1 198 ? 5.061 -12.530 -8.852 1.00 95.25 198 GLY A CA 1
ATOM 1479 C C . GLY A 1 198 ? 5.663 -13.935 -8.829 1.00 95.25 198 GLY A C 1
ATOM 1480 O O . GLY A 1 198 ? 6.501 -14.269 -7.986 1.00 95.25 198 GLY A O 1
ATOM 1481 N N . SER A 1 199 ? 5.240 -14.753 -9.790 1.00 94.12 199 SER A N 1
ATOM 1482 C CA . SER A 1 199 ? 5.681 -16.143 -9.949 1.00 94.12 199 SER A CA 1
ATOM 1483 C C . SER A 1 199 ? 7.127 -16.288 -10.424 1.00 94.12 199 SER A C 1
ATOM 1485 O O . SER A 1 199 ? 7.707 -17.360 -10.281 1.00 94.12 199 SER A O 1
ATOM 1487 N N . GLU A 1 200 ? 7.706 -15.237 -11.005 1.00 94.69 200 GLU A N 1
ATOM 1488 C CA . GLU A 1 200 ? 9.015 -15.280 -11.652 1.00 94.69 200 GLU A CA 1
ATOM 1489 C C . GLU A 1 200 ? 9.899 -14.109 -11.218 1.00 94.69 200 GLU A C 1
ATOM 1491 O O . GLU A 1 200 ? 9.432 -12.983 -11.041 1.00 94.69 200 GLU A O 1
ATOM 1496 N N . SER A 1 201 ? 11.201 -14.375 -11.111 1.00 96.12 201 SER A N 1
ATOM 1497 C CA . SER A 1 201 ? 12.231 -13.351 -10.930 1.00 96.12 201 SER A CA 1
ATOM 1498 C C . SER A 1 201 ? 12.824 -12.986 -12.288 1.00 96.12 201 SER A C 1
ATOM 1500 O O . SER A 1 201 ? 13.545 -13.787 -12.886 1.00 96.12 201 SER A O 1
ATOM 1502 N N . LEU A 1 202 ? 12.541 -11.773 -12.761 1.00 97.06 202 LEU A N 1
ATOM 1503 C CA . LEU A 1 202 ? 12.922 -11.303 -14.094 1.00 97.06 202 LEU A CA 1
ATOM 1504 C C . LEU A 1 202 ? 14.006 -10.230 -14.012 1.00 97.06 202 LEU A C 1
ATOM 1506 O O . LEU A 1 202 ? 13.958 -9.368 -13.133 1.00 97.06 202 LEU A O 1
ATOM 1510 N N . SER A 1 203 ? 14.958 -10.253 -14.943 1.00 97.12 203 SER A N 1
ATOM 1511 C CA . SER A 1 203 ? 15.818 -9.094 -15.195 1.00 97.12 203 SER A CA 1
ATOM 1512 C C . SER A 1 203 ? 15.084 -8.055 -16.042 1.00 97.12 203 SER A C 1
ATOM 1514 O O . SER A 1 203 ? 14.128 -8.372 -16.755 1.00 97.12 203 SER A O 1
ATOM 1516 N N . TYR A 1 204 ? 15.545 -6.804 -16.023 1.00 96.81 204 TYR A N 1
ATOM 1517 C CA . TYR A 1 204 ? 14.954 -5.770 -16.877 1.00 96.81 204 TYR A CA 1
ATOM 1518 C C . TYR A 1 204 ? 15.185 -6.017 -18.379 1.00 96.81 204 TYR A C 1
ATOM 1520 O O . TYR A 1 204 ? 14.367 -5.580 -19.187 1.00 96.81 204 TYR A O 1
ATOM 1528 N N . TYR A 1 205 ? 16.209 -6.796 -18.757 1.00 97.94 205 TYR A N 1
ATOM 1529 C CA . TYR A 1 205 ? 16.358 -7.304 -20.126 1.00 97.94 205 TYR A CA 1
ATOM 1530 C C . TYR A 1 205 ? 15.201 -8.240 -20.507 1.00 97.94 205 TYR A C 1
ATOM 1532 O O . TYR A 1 205 ? 14.561 -8.039 -21.536 1.00 97.94 205 TYR A O 1
ATOM 1540 N N . GLN A 1 206 ? 14.853 -9.198 -19.639 1.00 97.88 206 GLN A N 1
ATOM 1541 C CA . GLN A 1 206 ? 13.714 -10.098 -19.869 1.00 97.88 206 GLN A CA 1
ATOM 1542 C C . GLN A 1 206 ? 12.384 -9.333 -19.902 1.00 97.88 206 GLN A C 1
ATOM 1544 O O . GLN A 1 206 ? 11.511 -9.625 -20.720 1.00 97.88 206 GLN A O 1
ATOM 1549 N N . VAL A 1 207 ? 12.232 -8.311 -19.053 1.00 97.12 207 VAL A N 1
ATOM 1550 C CA . VAL A 1 207 ? 11.071 -7.409 -19.097 1.00 97.12 207 VAL A CA 1
ATOM 1551 C C . VAL A 1 207 ? 10.988 -6.689 -20.445 1.00 97.12 207 VAL A C 1
ATOM 1553 O O . VAL A 1 207 ? 9.912 -6.651 -21.039 1.00 97.12 207 VAL A O 1
ATOM 1556 N N . ALA A 1 208 ? 12.099 -6.159 -20.964 1.00 97.75 208 ALA A N 1
ATOM 1557 C CA . ALA A 1 208 ? 12.132 -5.492 -22.264 1.00 97.75 208 ALA A CA 1
ATOM 1558 C C . ALA A 1 208 ? 11.731 -6.436 -23.412 1.00 97.75 208 ALA A C 1
ATOM 1560 O O . ALA A 1 208 ? 10.970 -6.040 -24.297 1.00 97.75 208 ALA A O 1
ATOM 1561 N N . GLU A 1 209 ? 12.149 -7.703 -23.370 1.00 98.06 209 GLU A N 1
ATOM 1562 C CA . GLU A 1 209 ? 11.717 -8.722 -24.333 1.00 98.06 209 GLU A CA 1
ATOM 1563 C C . GLU A 1 209 ? 10.210 -9.006 -24.255 1.00 98.06 209 GLU A C 1
ATOM 1565 O O . GLU A 1 209 ? 9.536 -9.076 -25.286 1.00 98.06 209 GLU A O 1
ATOM 1570 N N . ILE A 1 210 ? 9.659 -9.154 -23.044 1.00 97.12 210 ILE A N 1
ATOM 1571 C CA . ILE A 1 210 ? 8.219 -9.373 -22.830 1.00 97.12 210 ILE A CA 1
ATOM 1572 C C . ILE A 1 210 ? 7.420 -8.186 -23.371 1.00 97.12 210 ILE A C 1
ATOM 1574 O O . ILE A 1 210 ? 6.466 -8.377 -24.128 1.00 97.12 210 ILE A O 1
ATOM 1578 N N . LEU A 1 211 ? 7.836 -6.9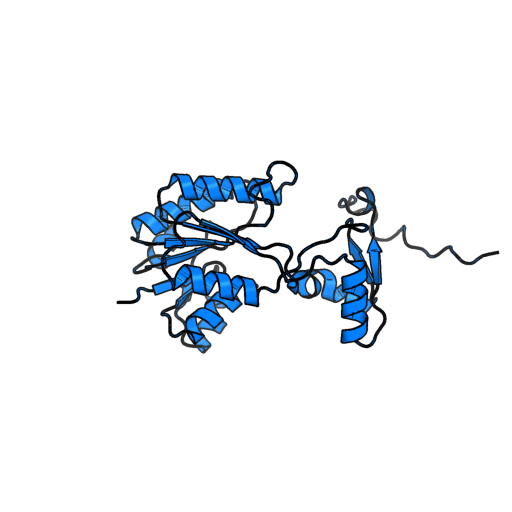63 -23.032 1.00 96.75 211 LEU A N 1
ATOM 1579 C CA . LEU A 1 211 ? 7.206 -5.743 -23.526 1.00 96.75 211 LEU A CA 1
ATOM 1580 C C . LEU A 1 211 ? 7.308 -5.642 -25.049 1.00 96.75 211 LEU A C 1
ATOM 1582 O O . LEU A 1 211 ? 6.325 -5.280 -25.690 1.00 96.75 211 LEU A O 1
ATOM 1586 N N . SER A 1 212 ? 8.454 -6.004 -25.634 1.00 98.06 212 SER A N 1
ATOM 1587 C CA . SER A 1 212 ? 8.651 -5.976 -27.086 1.00 98.06 212 SER A CA 1
ATOM 1588 C C . SER A 1 212 ? 7.656 -6.878 -27.808 1.00 98.06 212 SER A C 1
ATOM 1590 O O . SER A 1 212 ? 7.015 -6.459 -28.773 1.00 98.06 212 SER A O 1
ATOM 1592 N N . ARG A 1 213 ? 7.481 -8.110 -27.309 1.00 98.19 213 ARG A N 1
ATOM 1593 C CA . ARG A 1 213 ? 6.507 -9.063 -27.857 1.00 98.19 213 ARG A CA 1
ATOM 1594 C C . ARG A 1 213 ? 5.078 -8.551 -27.715 1.00 98.19 213 ARG A C 1
ATOM 1596 O O . ARG A 1 213 ? 4.322 -8.611 -28.677 1.00 98.19 213 ARG A O 1
ATOM 1603 N N . ALA A 1 214 ? 4.719 -8.023 -26.545 1.00 96.06 214 ALA A N 1
ATOM 1604 C CA . ALA A 1 214 ? 3.371 -7.523 -26.282 1.00 96.06 214 ALA A CA 1
ATOM 1605 C C . ALA A 1 214 ? 3.024 -6.270 -27.106 1.00 96.06 214 ALA A C 1
ATOM 1607 O O . ALA A 1 214 ? 1.883 -6.105 -27.526 1.00 96.06 214 ALA A O 1
ATOM 1608 N N . ALA A 1 215 ? 4.000 -5.391 -27.341 1.00 94.56 215 ALA A N 1
ATOM 1609 C CA . ALA A 1 215 ? 3.809 -4.144 -28.075 1.00 94.56 215 ALA A CA 1
ATOM 1610 C C . ALA A 1 215 ? 4.000 -4.283 -29.596 1.00 94.56 215 ALA A C 1
ATOM 1612 O O . ALA A 1 215 ? 3.704 -3.337 -30.324 1.00 94.56 215 ALA A O 1
ATOM 1613 N N . GLY A 1 216 ? 4.536 -5.409 -30.079 1.00 96.62 216 GLY A N 1
ATOM 1614 C CA . GLY A 1 216 ? 4.851 -5.612 -31.496 1.00 96.62 216 GLY A CA 1
ATOM 1615 C C . GLY A 1 216 ? 5.960 -4.694 -32.030 1.00 96.62 216 GLY A C 1
ATOM 1616 O O . GLY A 1 216 ? 6.058 -4.489 -33.237 1.00 96.62 216 GLY A O 1
ATOM 1617 N N . LYS A 1 217 ? 6.788 -4.117 -31.151 1.00 96.12 217 LYS A N 1
ATOM 1618 C CA . LYS A 1 217 ? 7.911 -3.236 -31.507 1.00 96.12 217 LYS A CA 1
ATOM 1619 C C . LYS A 1 217 ? 9.100 -3.475 -30.586 1.00 96.12 217 LYS A C 1
ATOM 1621 O O . LYS A 1 217 ? 8.910 -3.876 -29.443 1.00 96.12 217 LYS A O 1
ATOM 1626 N N . LYS A 1 218 ? 10.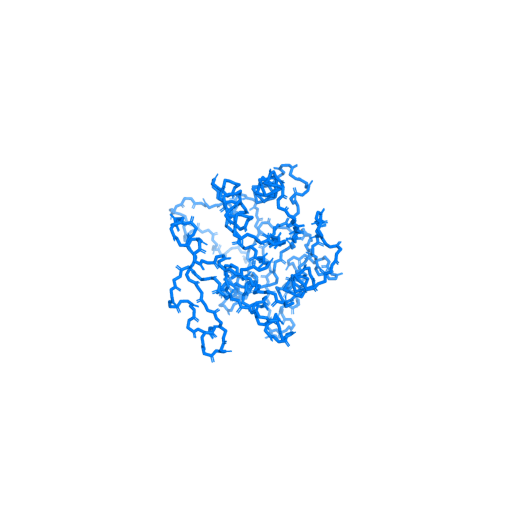319 -3.204 -31.062 1.00 97.50 218 LYS A N 1
ATOM 1627 C CA . LYS A 1 218 ? 11.529 -3.351 -30.241 1.00 97.50 218 LYS A CA 1
ATOM 1628 C C . LYS A 1 218 ? 11.481 -2.380 -29.055 1.00 97.50 218 LYS A C 1
ATOM 1630 O O . LYS A 1 218 ? 11.328 -1.175 -29.250 1.00 97.50 218 LYS A O 1
ATOM 1635 N N . ILE A 1 219 ? 11.629 -2.922 -27.852 1.00 98.31 219 ILE A N 1
ATOM 1636 C CA . ILE A 1 219 ? 11.816 -2.195 -26.599 1.00 98.31 219 ILE A CA 1
ATOM 1637 C C . ILE A 1 219 ? 13.122 -2.684 -25.970 1.00 98.31 219 ILE A C 1
ATOM 1639 O O . ILE A 1 219 ? 13.378 -3.885 -25.916 1.00 98.31 219 ILE A O 1
ATOM 1643 N N . GLU A 1 220 ? 13.953 -1.760 -25.506 1.00 97.75 220 GLU A N 1
ATOM 1644 C CA . GLU A 1 220 ? 15.286 -2.040 -24.984 1.00 97.75 220 GLU A CA 1
ATOM 1645 C C . GLU A 1 220 ? 15.450 -1.482 -23.568 1.00 97.75 220 GLU A C 1
ATOM 1647 O O . GLU A 1 220 ? 15.080 -0.344 -23.273 1.00 97.75 220 GLU A O 1
ATOM 1652 N N . TYR A 1 221 ? 16.016 -2.305 -22.690 1.00 97.19 221 TYR A N 1
ATOM 1653 C CA . TYR A 1 221 ? 16.526 -1.866 -21.401 1.00 97.19 221 TYR A CA 1
ATOM 1654 C C . TYR A 1 221 ? 18.017 -1.575 -21.540 1.00 97.19 221 TYR A C 1
ATOM 1656 O O . TYR A 1 221 ? 18.773 -2.438 -21.986 1.00 97.19 221 TYR A O 1
ATOM 1664 N N . VAL A 1 222 ? 18.436 -0.382 -21.126 1.00 95.69 222 VAL A N 1
ATOM 1665 C CA . VAL A 1 222 ? 19.850 -0.005 -21.075 1.00 95.69 222 VAL A CA 1
ATOM 1666 C C . VAL A 1 222 ? 20.257 0.175 -19.620 1.00 95.69 222 VAL A C 1
ATOM 1668 O O . VAL A 1 222 ? 19.773 1.076 -18.927 1.00 95.69 222 VAL A O 1
ATOM 1671 N N . ALA A 1 223 ? 21.157 -0.693 -19.162 1.00 93.44 223 ALA A N 1
ATOM 1672 C CA . ALA A 1 223 ? 21.722 -0.599 -17.828 1.00 93.44 223 ALA A CA 1
ATOM 1673 C C . ALA A 1 223 ? 22.626 0.638 -17.715 1.00 93.44 223 ALA A C 1
ATOM 1675 O O . ALA A 1 223 ? 23.533 0.840 -18.521 1.00 93.44 223 ALA A O 1
ATOM 1676 N N . LEU A 1 224 ? 22.371 1.450 -16.694 1.00 91.62 224 LEU A N 1
ATOM 1677 C CA . LEU A 1 224 ? 23.235 2.553 -16.289 1.00 91.62 224 LEU A CA 1
ATOM 1678 C C . LEU A 1 224 ? 24.210 2.082 -15.207 1.00 91.62 224 LEU A C 1
ATOM 1680 O O . LEU A 1 224 ? 23.879 1.203 -14.408 1.00 91.62 224 LEU A O 1
ATOM 1684 N N . SER A 1 225 ? 25.390 2.696 -15.138 1.00 86.56 225 SER A N 1
ATOM 1685 C CA . SER A 1 225 ? 26.219 2.610 -13.934 1.00 86.56 225 SER A CA 1
ATOM 1686 C C . SER A 1 225 ? 25.547 3.351 -12.770 1.00 86.56 225 SER A C 1
ATOM 1688 O O . SER A 1 225 ? 24.703 4.227 -12.978 1.00 86.56 225 SER A O 1
ATOM 1690 N N . GLU A 1 226 ? 25.934 3.040 -11.530 1.00 78.00 226 GLU A N 1
ATOM 1691 C CA . GLU A 1 226 ? 25.436 3.775 -10.356 1.00 78.00 226 GLU A CA 1
ATOM 1692 C C . GLU A 1 226 ? 25.709 5.283 -10.471 1.00 78.00 226 GLU A C 1
ATOM 1694 O O . GLU A 1 226 ? 24.833 6.096 -10.183 1.00 78.00 226 GLU A O 1
ATOM 1699 N N . GLU A 1 227 ? 26.884 5.660 -10.983 1.00 78.81 227 GLU A N 1
ATOM 1700 C CA . GLU A 1 227 ? 27.270 7.054 -11.223 1.00 78.81 227 GLU A CA 1
ATOM 1701 C C . GLU A 1 227 ? 26.329 7.762 -12.211 1.00 78.81 227 GLU A C 1
ATOM 1703 O O . GLU A 1 227 ? 25.949 8.910 -11.991 1.00 78.81 227 GLU A O 1
ATOM 1708 N N . GLN A 1 228 ? 25.898 7.067 -13.267 1.00 79.62 228 GLN A N 1
ATOM 1709 C CA . GLN A 1 228 ? 24.957 7.593 -14.261 1.00 79.62 228 GLN A CA 1
ATOM 1710 C C . GLN A 1 228 ? 23.516 7.697 -13.737 1.00 79.62 228 GLN A C 1
ATOM 1712 O O . GLN A 1 228 ? 22.729 8.477 -14.270 1.00 79.62 228 GLN A O 1
ATOM 1717 N N . ALA A 1 229 ? 23.151 6.900 -12.728 1.00 70.00 229 ALA A N 1
ATOM 1718 C CA . ALA A 1 229 ? 21.811 6.889 -12.142 1.00 70.00 229 ALA A CA 1
ATOM 1719 C C . ALA A 1 229 ? 21.634 7.878 -10.980 1.00 70.00 229 ALA A C 1
ATOM 1721 O O . ALA A 1 229 ? 20.497 8.185 -10.607 1.00 70.00 229 ALA A O 1
ATOM 1722 N N . LEU A 1 230 ? 22.725 8.404 -10.417 1.00 64.94 230 LEU A N 1
ATOM 1723 C CA . LEU A 1 230 ? 22.655 9.515 -9.473 1.00 64.94 230 LEU A CA 1
ATOM 1724 C C . LEU A 1 230 ? 22.140 10.770 -10.196 1.00 64.94 230 LEU A C 1
ATOM 1726 O O . LEU A 1 230 ? 22.543 11.038 -11.328 1.00 64.94 230 LEU A O 1
ATOM 1730 N N . PRO A 1 231 ? 21.264 11.578 -9.572 1.00 47.78 231 PRO A N 1
ATOM 1731 C CA . PRO A 1 231 ? 20.824 12.825 -10.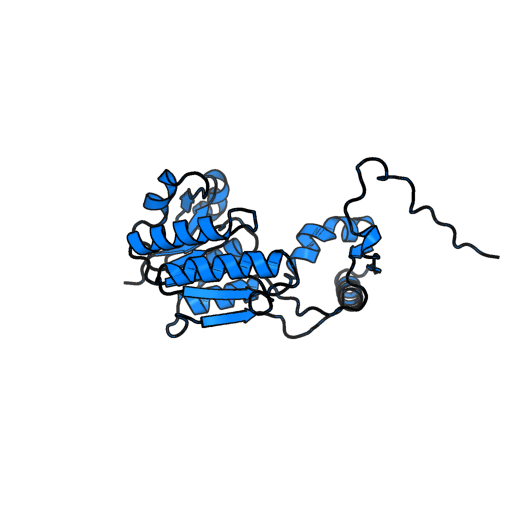174 1.00 47.78 231 PRO A CA 1
ATOM 1732 C C . PRO A 1 231 ? 22.031 13.756 -10.354 1.00 47.78 231 PRO A C 1
ATOM 1734 O O . PRO A 1 231 ? 22.486 14.406 -9.412 1.00 47.78 231 PRO A O 1
ATOM 1737 N N . THR A 1 232 ? 22.558 13.835 -11.577 1.00 44.50 232 THR A N 1
ATOM 1738 C CA . THR A 1 232 ? 23.559 14.838 -11.945 1.00 44.50 232 THR A CA 1
ATOM 1739 C C . THR A 1 232 ? 22.961 16.225 -11.727 1.00 44.50 232 THR A C 1
ATOM 1741 O O . THR A 1 232 ? 21.784 16.457 -12.031 1.00 44.50 232 THR A O 1
ATOM 1744 N N . LYS A 1 233 ? 23.769 17.161 -11.212 1.00 35.81 233 LYS A N 1
ATOM 1745 C CA . LYS A 1 233 ? 23.386 18.572 -11.045 1.00 35.81 233 LYS A CA 1
ATOM 1746 C C . LYS A 1 233 ? 22.718 19.113 -12.332 1.00 35.81 233 LYS A C 1
ATOM 1748 O O . LYS A 1 233 ? 23.067 18.662 -13.424 1.00 35.81 233 LYS A O 1
ATOM 1753 N N . PRO A 1 234 ? 21.804 20.101 -12.245 1.00 37.06 234 PRO A N 1
ATOM 1754 C CA . PRO A 1 234 ? 20.962 20.555 -13.365 1.00 37.06 234 PRO A CA 1
ATOM 1755 C C . PRO A 1 234 ? 21.681 20.950 -14.672 1.00 37.06 234 PRO A C 1
ATOM 1757 O O . PRO A 1 234 ? 21.029 21.066 -15.705 1.00 37.06 234 PRO A O 1
ATOM 1760 N N . SER A 1 235 ? 23.001 21.151 -14.659 1.00 32.94 235 SER A N 1
ATOM 1761 C CA . SER A 1 235 ? 23.793 21.670 -15.778 1.00 32.94 235 SER A CA 1
ATOM 1762 C C . SER A 1 235 ? 24.213 20.651 -16.848 1.00 32.94 235 SER A C 1
ATOM 1764 O O . SER A 1 235 ? 24.820 21.060 -17.831 1.00 32.94 235 SER A O 1
ATOM 1766 N N . GLN A 1 236 ? 23.901 19.354 -16.721 1.00 40.34 236 GLN A N 1
ATOM 1767 C CA . GLN A 1 236 ? 24.344 18.330 -17.693 1.00 40.34 236 GLN A CA 1
ATOM 1768 C C . GLN A 1 236 ? 23.222 17.676 -18.517 1.00 40.34 236 GLN A C 1
ATOM 1770 O O . GLN A 1 236 ? 23.448 16.684 -19.203 1.00 40.34 236 GLN A O 1
ATOM 1775 N N . ARG A 1 237 ? 22.014 18.255 -18.529 1.00 44.50 237 ARG A N 1
ATOM 1776 C CA . ARG A 1 237 ? 20.829 17.648 -19.166 1.00 44.50 237 ARG A CA 1
ATOM 1777 C C . ARG A 1 237 ? 20.877 17.427 -20.688 1.00 44.50 237 ARG A C 1
ATOM 1779 O O . ARG A 1 237 ? 19.977 16.758 -21.176 1.00 44.50 237 ARG A O 1
ATOM 1786 N N . CYS A 1 238 ? 21.878 17.909 -21.435 1.00 33.72 238 CYS A N 1
ATOM 1787 C CA . CYS A 1 238 ? 21.879 17.778 -22.906 1.00 33.72 238 CYS A CA 1
ATOM 1788 C C . CYS A 1 238 ? 23.233 17.483 -23.582 1.00 33.72 238 CYS A C 1
ATOM 1790 O O . CYS A 1 238 ? 23.312 17.562 -24.804 1.00 33.72 238 CYS A O 1
ATOM 1792 N N . ALA A 1 239 ? 24.298 17.113 -22.869 1.00 34.44 239 ALA A N 1
ATOM 1793 C CA . ALA A 1 239 ? 25.592 16.850 -23.514 1.00 34.44 239 ALA A CA 1
ATOM 1794 C C . ALA A 1 239 ? 26.204 15.542 -23.008 1.00 34.44 239 ALA A C 1
ATOM 1796 O O . ALA A 1 239 ? 26.950 15.538 -22.037 1.00 34.44 239 ALA A O 1
ATOM 1797 N N . GLY A 1 240 ? 25.883 14.418 -23.650 1.00 34.75 240 GLY A N 1
ATOM 1798 C CA . GLY A 1 240 ? 26.562 13.160 -23.323 1.00 34.75 240 GLY A CA 1
ATOM 1799 C C . GLY A 1 240 ? 26.166 11.953 -24.159 1.00 34.75 240 GLY A C 1
ATOM 1800 O O . GLY A 1 240 ? 27.015 11.122 -24.452 1.00 34.75 240 GLY A O 1
ATOM 1801 N N . ILE A 1 241 ? 24.920 11.874 -24.628 1.00 40.16 241 ILE A N 1
ATOM 1802 C CA . ILE A 1 241 ? 24.482 10.757 -25.478 1.00 40.16 241 ILE A CA 1
ATOM 1803 C C . ILE A 1 241 ? 24.477 11.222 -26.938 1.00 40.16 241 ILE A C 1
ATOM 1805 O O . ILE A 1 241 ? 23.438 11.332 -27.579 1.00 40.16 241 ILE A O 1
ATOM 1809 N N . SER A 1 242 ? 25.662 11.565 -27.450 1.00 33.53 242 SER A N 1
ATOM 1810 C CA . SER A 1 242 ? 25.890 11.719 -28.888 1.00 33.53 242 SER A CA 1
ATOM 1811 C C . SER A 1 242 ? 26.607 10.477 -29.393 1.00 33.53 242 SER A C 1
ATOM 1813 O O . SER A 1 242 ? 27.771 10.242 -29.078 1.00 33.53 242 SER A O 1
ATOM 1815 N N . SER A 1 243 ? 25.889 9.715 -30.211 1.00 41.31 243 SER A N 1
ATOM 1816 C CA . SER A 1 243 ? 26.366 8.668 -31.111 1.00 41.31 243 SER A CA 1
ATOM 1817 C C . SER A 1 243 ? 27.799 8.878 -31.620 1.00 41.31 243 SER A C 1
ATOM 1819 O O . SER A 1 243 ? 28.034 9.737 -32.470 1.00 41.31 243 SER A O 1
ATOM 1821 N N . LYS A 1 244 ? 28.739 8.037 -31.178 1.00 30.69 244 LYS A N 1
ATOM 1822 C CA . LYS A 1 244 ? 29.957 7.708 -31.936 1.00 30.69 244 LYS A CA 1
ATOM 1823 C C . LYS A 1 244 ? 30.324 6.238 -31.733 1.00 30.69 244 LYS A C 1
ATOM 1825 O O . LYS A 1 244 ? 31.255 5.893 -31.017 1.00 30.69 244 LYS A O 1
ATOM 1830 N N . SER A 1 245 ? 29.581 5.377 -32.417 1.00 34.03 245 SER A N 1
ATOM 1831 C CA . SER A 1 245 ? 30.032 4.048 -32.828 1.00 34.03 245 SER A CA 1
ATOM 1832 C C . SER A 1 245 ? 29.606 3.806 -34.278 1.00 34.03 245 SER A C 1
ATOM 1834 O O . SER A 1 245 ? 28.736 3.001 -34.584 1.00 34.03 245 SER A O 1
ATOM 1836 N N . ALA A 1 246 ? 30.247 4.528 -35.193 1.00 30.98 246 ALA A N 1
ATOM 1837 C CA . ALA A 1 246 ? 30.384 4.093 -36.575 1.00 30.98 246 ALA A CA 1
ATOM 1838 C C . ALA A 1 246 ? 31.889 4.038 -36.865 1.00 30.98 246 ALA A C 1
ATOM 1840 O O . ALA A 1 246 ? 32.564 5.063 -36.875 1.00 30.98 246 ALA A O 1
ATOM 1841 N N . ARG A 1 247 ? 32.389 2.804 -36.966 1.00 27.91 247 ARG A N 1
ATOM 1842 C CA . ARG A 1 247 ? 33.726 2.413 -37.446 1.00 27.91 247 ARG A CA 1
ATOM 1843 C C . ARG A 1 247 ? 33.825 2.630 -38.974 1.00 27.91 247 ARG A C 1
ATOM 1845 O O . ARG A 1 247 ? 32.766 2.798 -39.585 1.00 27.91 247 ARG A O 1
ATOM 1852 N N . PRO A 1 248 ? 35.011 2.560 -39.615 1.00 31.88 248 PRO A N 1
ATOM 1853 C CA . PRO A 1 248 ? 36.290 1.985 -39.167 1.00 31.88 248 PRO A CA 1
ATOM 1854 C C . PRO A 1 248 ? 37.291 2.998 -38.613 1.00 31.88 248 PRO A C 1
ATOM 1856 O O . PRO A 1 248 ? 37.384 4.115 -39.164 1.00 31.88 248 PRO A O 1
#

Foldseek 3Di:
DQWEEEEEVCLDQLNVLLQVVCVVVVHQYEYEDQDPVSCVVCVVVVHHYAYDHLVDVVRLLVRLARHQEYEDDFDQDPCGQVSLLVSLLSNVVNVHQEYEYAAAPCLVVDDPDRRSVSRVSNVVSNVVSVRFYEYEHEYAEPCCCCPPVVVVCVPPLEDEDQQPQFWTQYDHSNVVSVVVSCCSPDPDRTPYYDYDGHPDTDGVQRVQVVVCVVVVHRHDYDHDHPVRRPPDDPPPPPPDPDDDDDDD

Mean predicted aligned error: 6.56 Å